Protein AF-A0A354IC80-F1 (afdb_monomer)

Structure (mmCIF, N/CA/C/O backbone):
data_AF-A0A354IC80-F1
#
_entry.id   AF-A0A354IC80-F1
#
loop_
_atom_site.group_PDB
_atom_site.id
_atom_site.type_symbol
_atom_site.label_atom_id
_atom_site.label_alt_id
_atom_site.label_comp_id
_atom_site.label_asym_id
_atom_site.label_entity_id
_atom_site.label_seq_id
_atom_site.pdbx_PDB_ins_code
_atom_site.Cartn_x
_atom_site.Cartn_y
_atom_site.Cartn_z
_atom_site.occupancy
_atom_site.B_iso_or_equiv
_atom_site.auth_seq_id
_atom_site.auth_comp_id
_atom_site.auth_asym_id
_atom_site.auth_atom_id
_atom_site.pdbx_PDB_model_num
ATOM 1 N N . MET A 1 1 ? -7.546 60.049 3.403 1.00 35.41 1 MET A N 1
ATOM 2 C CA . MET A 1 1 ? -6.854 59.196 2.417 1.00 35.41 1 MET A CA 1
ATOM 3 C C . MET A 1 1 ? -6.329 57.972 3.151 1.00 35.41 1 MET A C 1
ATOM 5 O O . MET A 1 1 ? -5.155 57.903 3.469 1.00 35.41 1 MET A O 1
ATOM 9 N N . ASP A 1 2 ? -7.201 57.173 3.758 1.00 27.19 2 ASP A N 1
ATOM 10 C CA . ASP A 1 2 ? -8.172 56.231 3.156 1.00 27.19 2 ASP A CA 1
ATOM 11 C C . ASP A 1 2 ? -7.525 54.884 2.808 1.00 27.19 2 ASP A C 1
ATOM 13 O O . ASP A 1 2 ? -6.927 54.705 1.754 1.00 27.19 2 ASP A O 1
ATOM 17 N N . ILE A 1 3 ? -7.596 53.992 3.805 1.00 33.25 3 ILE A N 1
ATOM 18 C CA . ILE A 1 3 ? -8.128 52.615 3.789 1.00 33.25 3 ILE A CA 1
ATOM 19 C C . ILE A 1 3 ? -8.261 51.975 2.396 1.00 33.25 3 ILE A C 1
ATOM 21 O O . ILE A 1 3 ? -8.977 52.514 1.568 1.00 33.25 3 ILE A O 1
ATOM 25 N N . VAL A 1 4 ? -7.705 50.769 2.204 1.00 26.38 4 VAL A N 1
ATOM 26 C CA . VAL A 1 4 ? -8.460 49.523 1.913 1.00 26.38 4 VAL A CA 1
ATOM 27 C C . VAL A 1 4 ? -7.508 48.318 1.986 1.00 26.38 4 VAL A C 1
ATOM 29 O O . VAL A 1 4 ? -6.629 48.127 1.152 1.00 26.38 4 VAL A O 1
ATOM 32 N N . VAL A 1 5 ? -7.763 47.464 2.979 1.00 35.53 5 VAL A N 1
ATOM 33 C CA . VAL A 1 5 ? -7.421 46.036 3.006 1.00 35.53 5 VAL A CA 1
ATOM 34 C C . VAL A 1 5 ? -8.244 45.328 1.927 1.00 35.53 5 VAL A C 1
ATOM 36 O O . VAL A 1 5 ? -9.469 45.449 1.934 1.00 35.53 5 VAL A O 1
ATOM 39 N N . ARG A 1 6 ? -7.627 44.539 1.040 1.00 28.44 6 ARG A N 1
ATOM 40 C CA . ARG A 1 6 ? -8.364 43.566 0.219 1.00 28.44 6 ARG A CA 1
ATOM 41 C C . ARG A 1 6 ? -7.758 42.174 0.342 1.00 28.44 6 ARG A C 1
ATOM 43 O O . ARG A 1 6 ? -6.703 41.879 -0.203 1.00 28.44 6 ARG A O 1
ATOM 50 N N . LYS A 1 7 ? -8.495 41.348 1.087 1.00 30.80 7 LYS A N 1
ATOM 51 C CA . LYS A 1 7 ? -8.479 39.887 1.066 1.00 30.80 7 LYS A CA 1
ATOM 52 C C . LYS A 1 7 ? -8.639 39.402 -0.379 1.00 30.80 7 LYS A C 1
ATOM 54 O O . LYS A 1 7 ? -9.545 39.878 -1.061 1.00 30.80 7 LYS A O 1
ATOM 59 N N . PHE A 1 8 ? -7.828 38.442 -0.810 1.00 28.84 8 PHE A N 1
ATOM 60 C CA . PHE A 1 8 ? -8.168 37.595 -1.951 1.00 28.84 8 PHE A CA 1
ATOM 61 C C . PHE A 1 8 ? -8.646 36.250 -1.414 1.00 28.84 8 PHE A C 1
ATOM 63 O O . PHE A 1 8 ? -7.865 35.389 -1.029 1.00 28.84 8 PHE A O 1
ATOM 70 N N . THR A 1 9 ? -9.967 36.135 -1.335 1.00 30.58 9 THR A N 1
ATOM 71 C CA . THR A 1 9 ? -10.691 34.870 -1.265 1.00 30.58 9 THR A CA 1
ATOM 72 C C . THR A 1 9 ? -10.759 34.336 -2.693 1.00 30.58 9 THR A C 1
ATOM 74 O O . THR A 1 9 ? -11.347 34.992 -3.551 1.00 30.58 9 THR A O 1
ATOM 77 N N . LEU A 1 10 ? -10.149 33.186 -2.965 1.00 28.86 10 LEU A N 1
ATOM 78 C CA . LEU A 1 10 ? -10.359 32.436 -4.202 1.00 28.86 10 LEU A CA 1
ATOM 79 C C . LEU A 1 10 ? -11.237 31.235 -3.850 1.00 28.86 10 LEU A C 1
ATOM 81 O O . LEU A 1 10 ? -10.750 30.205 -3.402 1.00 28.86 10 LEU A O 1
ATOM 85 N N . CYS A 1 11 ? -12.548 31.424 -3.998 1.00 29.28 11 CYS A N 1
ATOM 86 C CA . CYS A 1 11 ? -13.500 30.328 -4.115 1.00 29.28 11 CYS A CA 1
ATOM 87 C C . CYS A 1 11 ? -13.778 30.098 -5.606 1.00 29.28 11 CYS A C 1
ATOM 89 O O . CYS A 1 11 ? -13.979 31.050 -6.361 1.00 29.28 11 CYS A O 1
ATOM 91 N N . PHE A 1 12 ? -13.754 28.821 -5.975 1.00 33.22 12 PHE A N 1
ATOM 92 C CA . PHE A 1 12 ? -14.032 28.200 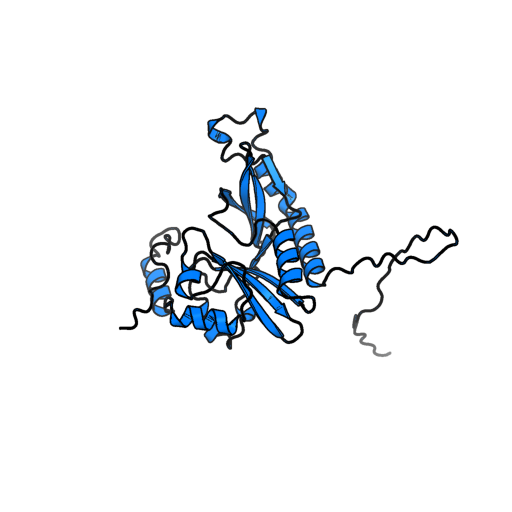-7.267 1.00 33.22 12 PHE A CA 1
ATOM 93 C C . PHE A 1 12 ? -15.167 28.818 -8.092 1.00 33.22 12 PHE A C 1
ATOM 95 O O . PHE A 1 12 ? -16.223 29.134 -7.549 1.00 33.22 12 PHE A O 1
ATOM 102 N N . LEU A 1 13 ? -14.995 28.821 -9.421 1.00 30.05 13 LEU A N 1
ATOM 103 C CA . LEU A 1 13 ? -16.040 28.425 -10.376 1.00 30.05 13 LEU A CA 1
ATOM 104 C C . LEU A 1 13 ? -15.492 28.342 -11.809 1.00 30.05 13 LEU A C 1
ATOM 106 O O . LEU A 1 13 ? -14.977 29.324 -12.336 1.00 30.05 13 LEU A O 1
ATOM 110 N N . GLY A 1 14 ? -15.728 27.201 -12.463 1.00 26.84 14 GLY A N 1
ATOM 111 C CA . GLY A 1 14 ? -15.983 27.171 -13.905 1.00 26.84 14 GLY A CA 1
ATOM 112 C C . GLY A 1 14 ? -14.980 26.402 -14.757 1.00 26.84 14 GLY A C 1
ATOM 113 O O . GLY A 1 14 ? -14.106 26.991 -15.382 1.00 26.84 14 GLY A O 1
ATOM 114 N N . VAL A 1 15 ? -15.196 25.091 -14.840 1.00 37.47 15 VAL A N 1
ATOM 115 C CA . VAL A 1 15 ? -14.688 24.170 -15.865 1.00 37.47 15 VAL A CA 1
ATOM 116 C C . VAL A 1 15 ? -14.770 24.792 -17.271 1.00 37.47 15 VAL A C 1
ATOM 118 O O . VAL A 1 15 ? -15.848 25.186 -17.716 1.00 37.47 15 VAL A O 1
ATOM 121 N N . ILE A 1 16 ? -13.652 24.827 -18.004 1.00 33.09 16 ILE A N 1
ATOM 122 C CA . ILE A 1 16 ? -13.642 25.075 -19.454 1.00 33.09 16 ILE A CA 1
ATOM 123 C C . ILE A 1 16 ? -13.522 23.720 -20.158 1.00 33.09 16 ILE A C 1
ATOM 125 O O . ILE A 1 16 ? -12.431 23.173 -20.289 1.00 33.09 16 ILE A O 1
ATOM 129 N N . VAL A 1 17 ? -14.651 23.187 -20.632 1.00 37.06 17 VAL A N 1
ATOM 130 C CA . VAL A 1 17 ? -14.679 22.085 -21.606 1.00 37.06 17 VAL A CA 1
ATOM 131 C C . VAL A 1 17 ? -14.640 22.694 -23.008 1.00 37.06 17 VAL A C 1
ATOM 133 O O . VAL A 1 17 ? -15.602 23.323 -23.450 1.00 37.06 17 VAL A O 1
ATOM 136 N N . LEU A 1 18 ? -13.533 22.512 -23.729 1.00 32.94 18 LEU A N 1
ATOM 137 C CA . LEU A 1 18 ? -13.448 22.815 -25.160 1.00 32.94 18 LEU A CA 1
ATOM 138 C C . LEU A 1 18 ? -14.051 21.653 -25.961 1.00 32.94 18 LEU A C 1
ATOM 140 O O . LEU A 1 18 ? -13.366 20.692 -26.298 1.00 32.94 18 LEU A O 1
ATOM 144 N N . ALA A 1 19 ? -15.341 21.745 -26.284 1.00 36.47 19 ALA A N 1
ATOM 145 C CA . ALA A 1 19 ? -15.988 20.839 -27.228 1.00 36.47 19 ALA A CA 1
ATOM 146 C C . ALA A 1 19 ? -15.802 21.349 -28.669 1.00 36.47 19 ALA A C 1
ATOM 148 O O . ALA A 1 19 ? -16.461 22.297 -29.098 1.00 36.47 19 ALA A O 1
ATOM 149 N N . PHE A 1 20 ? -14.928 20.705 -29.447 1.00 31.19 20 PHE A N 1
ATOM 150 C CA . PHE A 1 20 ? -14.947 20.824 -30.908 1.00 31.19 20 PHE A CA 1
ATOM 151 C C . PHE A 1 20 ? -16.061 19.926 -31.466 1.00 31.19 20 PHE A C 1
ATOM 153 O O . PHE A 1 20 ? -15.872 18.732 -31.674 1.00 31.19 20 PHE A O 1
ATOM 160 N N . GLY A 1 21 ? -17.242 20.500 -31.702 1.00 29.14 21 GLY A N 1
ATOM 161 C CA . GLY A 1 21 ? -18.337 19.827 -32.401 1.00 29.14 21 GLY A CA 1
ATOM 162 C C . GLY A 1 21 ? -18.219 19.989 -33.918 1.00 29.14 21 GLY A C 1
ATOM 163 O O . GLY A 1 21 ? -18.338 21.100 -34.434 1.00 29.14 21 GLY A O 1
ATOM 164 N N . ILE A 1 22 ? -18.031 18.887 -34.650 1.00 35.25 22 ILE A N 1
ATOM 165 C CA . ILE A 1 22 ? -18.273 18.842 -36.099 1.00 35.25 22 ILE A CA 1
ATOM 166 C C . ILE A 1 22 ? -19.786 18.736 -36.307 1.00 35.25 22 ILE A C 1
ATOM 168 O O . ILE A 1 22 ? -20.419 17.762 -35.908 1.00 35.25 22 ILE A O 1
ATOM 172 N N . TRP A 1 23 ? -20.371 19.758 -36.931 1.00 31.42 23 TRP A N 1
ATOM 173 C CA . TRP A 1 23 ? -21.802 19.842 -37.207 1.00 31.42 23 TRP A CA 1
ATOM 174 C C . TRP A 1 23 ? -22.165 18.942 -38.399 1.00 31.42 23 TRP A C 1
ATOM 176 O O . TRP A 1 23 ? -21.897 19.277 -39.554 1.00 31.42 23 TRP A O 1
ATOM 186 N N . ARG A 1 24 ? -22.789 17.792 -38.135 1.00 34.53 24 ARG A N 1
ATOM 187 C CA . ARG A 1 24 ? -23.636 17.095 -39.111 1.00 34.53 24 ARG A CA 1
ATOM 188 C C . ARG A 1 24 ? -24.951 16.740 -38.434 1.00 34.53 24 ARG A C 1
ATOM 190 O O . ARG A 1 24 ? -24.954 16.156 -37.358 1.00 34.53 24 ARG A O 1
ATOM 197 N N . GLY A 1 25 ? -26.045 17.181 -39.049 1.00 36.81 25 GLY A N 1
ATOM 198 C CA . GLY A 1 25 ? -27.397 16.888 -38.599 1.00 36.81 25 GLY A CA 1
ATOM 199 C C . GLY A 1 25 ? -27.627 15.385 -38.589 1.00 36.81 25 GLY A C 1
ATOM 200 O O . GLY A 1 25 ? -27.507 14.758 -39.632 1.00 36.81 25 GLY A O 1
ATOM 201 N N . ASP A 1 26 ? -27.819 14.851 -37.387 1.00 37.06 26 ASP A N 1
ATOM 202 C CA . ASP A 1 26 ? -28.730 13.772 -37.000 1.00 37.06 26 ASP A CA 1
ATOM 203 C C . ASP A 1 26 ? -28.303 13.319 -35.596 1.00 37.06 26 ASP A C 1
ATOM 205 O O . ASP A 1 26 ? -27.328 12.596 -35.437 1.00 37.06 26 ASP A O 1
ATOM 209 N N . GLY A 1 27 ? -29.015 13.805 -34.572 1.00 34.81 27 GLY A N 1
ATOM 210 C CA . GLY A 1 27 ? -28.841 13.411 -33.170 1.00 34.81 27 GLY A CA 1
ATOM 211 C C . GLY A 1 27 ? -27.541 13.891 -32.512 1.00 34.81 27 GLY A C 1
ATOM 212 O O . GLY A 1 27 ? -26.449 13.435 -32.833 1.00 34.81 27 GLY A O 1
ATOM 213 N N . LEU A 1 28 ? -27.651 14.762 -31.503 1.00 33.91 28 LEU A N 1
ATOM 214 C CA . LEU A 1 28 ? -26.572 14.897 -30.524 1.00 33.91 28 LEU A CA 1
ATOM 215 C C . LEU A 1 28 ? -26.498 13.588 -29.728 1.00 33.91 28 LEU A C 1
ATOM 217 O O . LEU A 1 28 ? -27.207 13.407 -28.742 1.00 33.91 28 LEU A O 1
ATOM 221 N N . VAL A 1 29 ? -25.639 12.670 -30.161 1.00 34.31 29 VAL A N 1
ATOM 222 C CA . VAL A 1 29 ? -25.082 11.670 -29.256 1.00 34.31 29 VAL A CA 1
ATOM 223 C C . VAL A 1 29 ? -23.996 12.403 -28.484 1.00 34.31 29 VAL A C 1
ATOM 225 O O . VAL A 1 29 ? -22.873 12.559 -28.958 1.00 34.31 29 VAL A O 1
ATOM 228 N N . PHE A 1 30 ? -24.349 12.921 -27.309 1.00 36.06 30 PHE A N 1
ATOM 229 C CA . PHE A 1 30 ? -23.333 13.195 -26.307 1.00 36.06 30 PHE A CA 1
ATOM 230 C C . PHE A 1 30 ? -22.738 11.835 -25.951 1.00 36.06 30 PHE A C 1
ATOM 232 O O . PHE A 1 30 ? -23.363 11.044 -25.248 1.00 36.06 30 PHE A O 1
ATOM 239 N N . ALA A 1 31 ? -21.553 11.534 -26.481 1.00 37.41 31 ALA A N 1
ATOM 240 C CA . ALA A 1 31 ? -20.683 10.600 -25.795 1.00 37.41 31 ALA A CA 1
ATOM 241 C C . ALA A 1 31 ? -20.457 11.226 -24.416 1.00 37.41 31 ALA A C 1
ATOM 243 O O . ALA A 1 31 ? -19.789 12.254 -24.303 1.00 37.41 31 ALA A O 1
ATOM 244 N N . SER A 1 32 ? -21.131 10.687 -23.402 1.00 39.28 32 SER A N 1
ATOM 245 C CA . SER A 1 32 ? -20.812 10.969 -22.012 1.00 39.28 32 SER A CA 1
ATOM 246 C C . SER A 1 32 ? -19.358 10.558 -21.842 1.00 39.28 32 SER A C 1
ATOM 248 O O . SER A 1 32 ? -19.067 9.368 -21.776 1.00 39.28 32 SER A O 1
ATOM 250 N N . ALA A 1 33 ? -18.436 11.519 -21.867 1.00 47.78 33 ALA A N 1
ATOM 251 C CA . ALA A 1 33 ? -17.130 11.281 -21.288 1.00 47.78 33 ALA A CA 1
ATOM 252 C C . ALA A 1 33 ? -17.419 11.011 -19.812 1.00 47.78 33 ALA A C 1
ATOM 254 O O . ALA A 1 33 ? -17.838 11.929 -19.109 1.00 47.78 33 ALA A O 1
ATOM 255 N N . GLU A 1 34 ? -17.333 9.750 -19.385 1.00 53.62 34 GLU A N 1
ATOM 256 C CA . GLU A 1 34 ? -17.372 9.421 -17.964 1.00 53.62 34 GLU A CA 1
ATOM 257 C C . GLU A 1 34 ? -16.331 10.303 -17.277 1.00 53.62 34 GLU A C 1
ATOM 259 O O . GLU A 1 34 ? -15.138 10.247 -17.587 1.00 53.62 34 GLU A O 1
ATOM 264 N N . SER A 1 35 ? -16.803 11.209 -16.423 1.00 71.06 35 SER A N 1
ATOM 265 C CA . SER A 1 35 ? -15.924 11.985 -15.566 1.00 71.06 35 SER A CA 1
ATOM 266 C C . SER A 1 35 ? -15.299 11.007 -14.585 1.00 71.06 35 SER A C 1
ATOM 268 O O . SER A 1 35 ? -16.027 10.348 -13.841 1.00 71.06 35 SER A O 1
ATOM 270 N N . LYS A 1 36 ? -13.971 10.896 -14.608 1.00 80.31 36 LYS A N 1
ATOM 271 C CA . LYS A 1 36 ? -13.243 10.100 -13.622 1.00 80.31 36 LYS A CA 1
ATOM 272 C C . LYS A 1 36 ? -13.555 10.597 -12.202 1.00 80.31 36 LYS A C 1
ATOM 274 O O . LYS A 1 36 ? -13.717 11.810 -12.042 1.00 80.31 36 LYS A O 1
ATOM 279 N N . PRO A 1 37 ? -13.613 9.706 -11.199 1.00 83.50 37 PRO A N 1
ATOM 280 C CA . PRO A 1 37 ? -13.709 10.105 -9.797 1.00 83.50 37 PRO A CA 1
ATOM 281 C C . PRO A 1 37 ? -12.568 11.050 -9.388 1.00 83.50 37 PRO A C 1
ATOM 283 O O . PRO A 1 37 ? -11.447 10.918 -9.883 1.00 83.50 37 PRO A O 1
ATOM 286 N N . ASP A 1 38 ? -12.826 11.963 -8.448 1.00 86.44 38 ASP A N 1
ATOM 287 C CA . ASP A 1 38 ? -11.846 12.968 -7.996 1.00 86.44 38 ASP A CA 1
ATOM 288 C C . ASP A 1 38 ? -10.549 12.334 -7.463 1.00 86.44 38 ASP A C 1
ATOM 290 O O . ASP A 1 38 ? -9.453 12.852 -7.690 1.00 86.44 38 ASP A O 1
ATOM 294 N N . TRP A 1 39 ? -10.647 11.172 -6.811 1.00 90.56 39 TRP A N 1
ATOM 295 C CA . TRP A 1 39 ? -9.480 10.452 -6.303 1.00 90.56 39 TRP A CA 1
ATOM 296 C C . TRP A 1 39 ? -8.575 9.928 -7.436 1.00 90.56 39 TRP A C 1
ATOM 298 O O . TRP A 1 39 ? -7.352 9.964 -7.302 1.00 90.56 39 TRP A O 1
ATOM 308 N N . GLU A 1 40 ? -9.140 9.510 -8.580 1.00 90.81 40 GLU A N 1
ATOM 309 C CA . GLU A 1 40 ? -8.355 9.097 -9.755 1.00 90.81 40 GLU A CA 1
ATOM 310 C C . GLU A 1 40 ? -7.645 10.294 -10.399 1.00 90.81 40 GLU A C 1
ATOM 312 O O . GLU A 1 40 ? -6.539 10.154 -10.926 1.00 90.81 40 GLU A O 1
ATOM 317 N N . VAL A 1 41 ? -8.269 11.477 -10.360 1.00 89.81 41 VAL A N 1
ATOM 318 C CA . VAL A 1 41 ? -7.647 12.725 -10.826 1.00 89.81 41 VAL A CA 1
ATOM 319 C C . VAL A 1 41 ? -6.469 13.091 -9.925 1.00 89.81 41 VAL A C 1
ATOM 321 O O . VAL A 1 41 ? -5.381 13.356 -10.432 1.00 89.81 41 VAL A O 1
ATOM 324 N N . SER A 1 42 ? -6.651 13.031 -8.601 1.00 91.31 42 SER A N 1
ATOM 325 C CA . SER A 1 42 ? -5.576 13.283 -7.633 1.00 91.31 42 SER A CA 1
ATOM 326 C C . SER A 1 42 ? -4.407 12.307 -7.802 1.00 91.31 42 SER A C 1
ATOM 328 O O . SER A 1 42 ? -3.248 12.726 -7.785 1.00 91.31 42 SER A O 1
ATOM 330 N N . TYR A 1 43 ? -4.692 11.022 -8.033 1.00 93.56 43 TYR A N 1
ATOM 331 C CA . TYR A 1 43 ? -3.672 10.031 -8.376 1.00 93.56 43 TYR A CA 1
ATOM 332 C C . TYR A 1 43 ? -2.866 10.437 -9.617 1.00 93.56 43 TYR A C 1
ATOM 334 O O . TYR A 1 43 ? -1.634 10.437 -9.575 1.00 93.56 43 TYR A O 1
ATOM 342 N N . GLU A 1 44 ? -3.543 10.799 -10.711 1.00 93.94 44 GLU A N 1
ATOM 343 C CA . GLU A 1 44 ? -2.880 11.164 -11.966 1.00 93.94 44 GLU A CA 1
ATOM 344 C C . GLU A 1 44 ? -1.979 12.393 -11.788 1.00 93.94 44 GLU A C 1
ATOM 346 O O . GLU A 1 44 ? -0.861 12.415 -12.300 1.00 93.94 44 GLU A O 1
ATOM 351 N N . GLU A 1 45 ? -2.420 13.390 -11.017 1.00 94.88 45 GLU A N 1
ATOM 352 C CA . GLU A 1 45 ? -1.607 14.563 -10.678 1.00 94.88 45 GLU A CA 1
ATOM 353 C C . GLU A 1 45 ? -0.335 14.181 -9.908 1.00 94.88 45 GLU A C 1
ATOM 355 O O . GLU A 1 45 ? 0.766 14.567 -10.314 1.00 94.88 45 GLU A O 1
ATOM 360 N N . MET A 1 46 ? -0.462 13.368 -8.852 1.00 95.56 46 MET A N 1
ATOM 361 C CA . MET A 1 46 ? 0.681 12.881 -8.069 1.00 95.56 46 MET A CA 1
ATOM 362 C C . MET A 1 46 ? 1.659 12.058 -8.926 1.00 95.56 46 MET A C 1
ATOM 364 O O . MET A 1 46 ? 2.876 12.237 -8.841 1.00 95.56 46 MET A O 1
ATOM 368 N N . ARG A 1 47 ? 1.134 11.179 -9.789 1.00 96.38 47 ARG A N 1
ATOM 369 C CA . ARG A 1 47 ? 1.920 10.331 -10.697 1.00 96.38 47 ARG A CA 1
ATOM 370 C C . ARG A 1 47 ? 2.694 11.165 -11.715 1.00 96.38 47 ARG A C 1
ATOM 372 O O . ARG A 1 47 ? 3.865 10.883 -11.958 1.00 96.38 47 ARG A O 1
ATOM 379 N N . MET A 1 48 ? 2.065 12.185 -12.306 1.00 96.06 48 MET A N 1
ATOM 380 C CA . MET A 1 48 ? 2.715 13.078 -13.272 1.00 96.06 48 MET A CA 1
ATOM 381 C C . MET A 1 48 ? 3.870 13.869 -12.643 1.00 96.06 48 MET A C 1
ATOM 383 O O . MET A 1 48 ? 4.922 14.003 -13.273 1.00 96.06 48 MET A O 1
ATOM 387 N N . GLU A 1 49 ? 3.707 14.365 -11.409 1.00 95.25 49 GLU A N 1
ATOM 388 C CA . GLU A 1 49 ? 4.799 15.012 -10.666 1.00 95.25 49 GLU A CA 1
ATOM 389 C C . GLU A 1 49 ? 5.956 14.029 -10.442 1.00 95.25 49 GLU A C 1
ATOM 391 O O . GLU A 1 49 ? 7.103 14.324 -10.794 1.00 95.25 49 GLU A O 1
ATOM 396 N N . MET A 1 50 ? 5.648 12.830 -9.931 1.00 96.00 50 MET A N 1
ATOM 397 C CA . MET A 1 50 ? 6.638 11.777 -9.703 1.00 96.00 50 MET A CA 1
ATOM 398 C C . MET A 1 50 ? 7.372 11.397 -10.994 1.00 96.00 50 MET A C 1
ATOM 400 O O . MET A 1 50 ? 8.601 11.316 -10.997 1.00 96.00 50 MET A O 1
ATOM 404 N N . GLU A 1 51 ? 6.663 11.232 -12.111 1.00 95.75 51 GLU A N 1
ATOM 405 C CA . GLU A 1 51 ? 7.242 10.930 -13.424 1.00 95.75 51 GLU A CA 1
ATOM 406 C C . GLU A 1 51 ? 8.212 12.012 -13.895 1.00 95.75 51 GLU A C 1
ATOM 408 O O . GLU A 1 51 ? 9.307 11.708 -14.381 1.00 95.75 51 GLU A O 1
ATOM 413 N N . GLN A 1 52 ? 7.838 13.281 -13.741 1.00 95.00 52 GLN A N 1
ATOM 414 C CA . GLN A 1 52 ? 8.681 14.389 -14.161 1.00 95.00 52 GLN A CA 1
ATOM 415 C C . GLN A 1 52 ? 9.981 14.453 -13.348 1.00 95.00 52 GLN A C 1
ATOM 417 O O . GLN A 1 52 ? 11.058 14.655 -13.919 1.00 95.00 52 GLN A O 1
ATOM 422 N N . GLU A 1 53 ? 9.891 14.290 -12.031 1.00 95.12 53 GLU A N 1
ATOM 423 C CA . GLU A 1 53 ? 11.022 14.465 -11.121 1.00 95.12 53 GLU A CA 1
ATOM 424 C C . GLU A 1 53 ? 11.939 13.234 -11.044 1.00 95.12 53 GLU A C 1
ATOM 426 O O . GLU A 1 53 ? 13.160 13.378 -10.947 1.00 95.12 53 GLU A O 1
ATOM 431 N N . SER A 1 54 ? 11.387 12.021 -11.141 1.00 94.00 54 SER A N 1
ATOM 432 C CA . SER A 1 54 ? 12.145 10.763 -11.040 1.00 94.00 54 SER A CA 1
ATOM 433 C C . SER A 1 54 ? 12.780 10.309 -12.362 1.00 94.00 54 SER A C 1
ATOM 435 O O . SER A 1 54 ? 13.613 9.401 -12.378 1.00 94.00 54 SER A O 1
ATOM 437 N N . LYS A 1 55 ? 12.459 10.961 -13.489 1.00 91.62 55 LYS A N 1
ATOM 438 C CA . LYS A 1 55 ? 12.904 10.563 -14.838 1.00 91.62 55 LYS A CA 1
ATOM 439 C C . LYS A 1 55 ? 14.402 10.277 -14.957 1.00 91.62 55 LYS A C 1
ATOM 441 O O . LYS A 1 55 ? 14.807 9.375 -15.691 1.00 91.62 55 LYS A O 1
ATOM 446 N N . THR A 1 56 ? 15.239 11.069 -14.286 1.00 89.88 56 THR A N 1
ATOM 447 C CA . THR A 1 56 ? 16.697 10.893 -14.349 1.00 89.88 56 THR A CA 1
ATOM 448 C C . THR A 1 56 ? 17.143 9.649 -13.590 1.00 89.88 56 THR A C 1
ATOM 450 O O . THR A 1 56 ? 17.936 8.887 -14.140 1.00 89.88 56 THR A O 1
ATOM 453 N N . VAL A 1 57 ? 16.627 9.433 -12.373 1.00 90.81 57 VAL A N 1
ATOM 454 C CA . VAL A 1 57 ? 17.010 8.287 -11.537 1.00 90.81 57 VAL A CA 1
ATOM 455 C C . VAL A 1 57 ? 16.472 6.983 -12.130 1.00 90.81 57 VAL A C 1
ATOM 457 O O . VAL A 1 57 ? 17.241 6.061 -12.370 1.00 90.81 57 VAL A O 1
ATOM 460 N N . LEU A 1 58 ? 15.208 6.950 -12.561 1.00 89.25 58 LEU A N 1
ATOM 461 C CA . LEU A 1 58 ? 14.631 5.787 -13.246 1.00 89.25 58 LEU A CA 1
ATOM 462 C C . LEU A 1 58 ? 15.312 5.481 -14.582 1.00 89.25 58 LEU A C 1
ATOM 464 O O . LEU A 1 58 ? 15.502 4.325 -14.960 1.00 89.25 58 LEU A O 1
ATOM 468 N N . GLY A 1 59 ? 15.729 6.522 -15.305 1.00 85.62 59 GLY A N 1
ATOM 469 C CA . GLY A 1 59 ? 16.502 6.356 -16.525 1.00 85.62 59 GLY A CA 1
ATOM 470 C C . GLY A 1 59 ? 17.857 5.683 -16.290 1.00 85.62 59 GLY A C 1
ATOM 471 O O . GLY A 1 59 ? 18.356 5.051 -17.216 1.00 85.62 59 GLY A O 1
ATOM 472 N N . GLN A 1 60 ? 18.466 5.811 -15.106 1.00 85.38 60 GLN A N 1
ATOM 473 C CA . GLN A 1 60 ? 19.720 5.128 -14.765 1.00 85.38 60 GLN A CA 1
ATOM 474 C C . GLN A 1 60 ? 19.503 3.634 -14.502 1.00 85.38 60 GLN A C 1
ATOM 476 O O . GLN A 1 60 ? 20.328 2.842 -14.956 1.00 85.38 60 GLN A O 1
ATOM 481 N N . GLU A 1 61 ? 18.372 3.261 -13.897 1.00 80.25 61 GLU A N 1
ATOM 482 C CA . GLU A 1 61 ? 18.007 1.859 -13.644 1.00 80.25 61 GLU A CA 1
ATOM 483 C C . GLU A 1 61 ? 17.854 1.054 -14.947 1.00 80.25 61 GLU A C 1
ATOM 485 O O . GLU A 1 61 ? 18.420 -0.028 -15.081 1.00 80.25 61 GLU A O 1
ATOM 490 N N . ILE A 1 62 ? 17.177 1.608 -15.966 1.00 76.19 62 ILE A N 1
ATOM 491 C CA . ILE A 1 62 ? 17.031 0.939 -17.279 1.00 76.19 62 ILE A CA 1
ATOM 492 C C . ILE A 1 62 ? 18.328 0.980 -18.100 1.00 76.19 62 ILE A C 1
ATOM 494 O O . ILE A 1 62 ? 18.660 0.037 -18.822 1.00 76.19 62 ILE A O 1
ATOM 498 N N . LYS A 1 63 ? 19.067 2.099 -18.065 1.00 61.03 63 LYS A N 1
ATOM 499 C CA . LYS A 1 63 ? 20.189 2.342 -18.995 1.00 61.03 63 LYS A CA 1
ATOM 500 C C . LYS A 1 63 ? 21.380 1.412 -18.812 1.00 61.03 63 LYS A C 1
ATOM 502 O O . LYS A 1 63 ? 22.302 1.473 -19.627 1.00 61.03 63 LYS A O 1
ATOM 507 N N . LEU A 1 64 ? 21.394 0.561 -17.795 1.00 54.12 64 LEU A N 1
ATOM 508 C CA . LEU A 1 64 ? 22.528 -0.316 -17.580 1.00 54.12 64 LEU A CA 1
ATOM 509 C C . LEU A 1 64 ? 22.611 -1.446 -18.614 1.00 54.12 64 LEU A C 1
ATOM 511 O O . LEU A 1 64 ? 23.735 -1.864 -18.890 1.00 54.12 64 LEU A O 1
ATOM 515 N N . LYS A 1 65 ? 21.514 -1.926 -19.231 1.00 54.03 65 LYS A N 1
ATOM 516 C CA . LYS A 1 65 ? 21.559 -3.215 -19.951 1.00 54.03 65 LYS A CA 1
ATOM 517 C C . LYS A 1 65 ? 20.447 -3.419 -21.008 1.00 54.03 65 LYS A C 1
ATOM 519 O O . LYS A 1 65 ? 19.372 -3.919 -20.707 1.00 54.03 65 LYS A O 1
ATOM 524 N N . GLU A 1 66 ? 20.715 -3.103 -22.284 1.00 58.66 66 GLU A N 1
ATOM 525 C CA . GLU A 1 66 ? 19.886 -3.605 -23.406 1.00 58.66 66 GLU A CA 1
ATOM 526 C C . GLU A 1 66 ? 19.893 -5.143 -23.401 1.00 58.66 66 GLU A C 1
ATOM 528 O O . GLU A 1 66 ? 20.961 -5.724 -23.225 1.00 58.66 66 GLU A O 1
ATOM 533 N N . LYS A 1 67 ? 18.748 -5.803 -23.646 1.00 60.78 67 LYS A N 1
ATOM 534 C CA . LYS A 1 67 ? 18.589 -7.275 -23.578 1.00 60.78 67 LYS A CA 1
ATOM 535 C C . LYS A 1 67 ? 19.694 -8.064 -24.302 1.00 60.78 67 LYS A C 1
ATOM 537 O O . LYS A 1 67 ? 20.129 -9.095 -23.805 1.00 60.78 67 LYS A O 1
ATOM 542 N N . GLU A 1 68 ? 20.183 -7.563 -25.439 1.00 60.41 68 GLU A N 1
ATOM 543 C CA . GLU A 1 68 ? 21.258 -8.191 -26.231 1.00 60.41 68 GLU A CA 1
ATOM 544 C C . GLU A 1 68 ? 22.657 -8.105 -25.587 1.00 60.41 68 GLU A C 1
ATOM 546 O O . GLU A 1 68 ? 23.560 -8.843 -25.973 1.00 60.41 68 GLU A O 1
ATOM 551 N N . LYS A 1 69 ? 22.854 -7.207 -24.616 1.00 67.75 69 LYS A N 1
ATOM 552 C CA . LYS A 1 69 ? 24.122 -6.979 -23.900 1.00 67.75 69 LYS A CA 1
ATOM 553 C C . LYS A 1 69 ? 24.163 -7.638 -22.517 1.00 67.75 69 LYS A C 1
ATOM 555 O O . LYS A 1 69 ? 25.186 -7.540 -21.844 1.00 67.75 69 LYS A O 1
ATOM 560 N N . VAL A 1 70 ? 23.073 -8.276 -22.087 1.00 73.56 70 VAL A N 1
ATOM 561 C CA . VAL A 1 70 ? 22.944 -8.917 -20.768 1.00 73.56 70 VAL A CA 1
ATOM 562 C C . VAL A 1 70 ? 23.359 -10.373 -20.878 1.00 73.56 70 VAL A C 1
ATOM 564 O O . VAL A 1 70 ? 22.825 -11.099 -21.719 1.00 73.56 70 VAL A O 1
ATOM 567 N N . SER A 1 71 ? 24.302 -10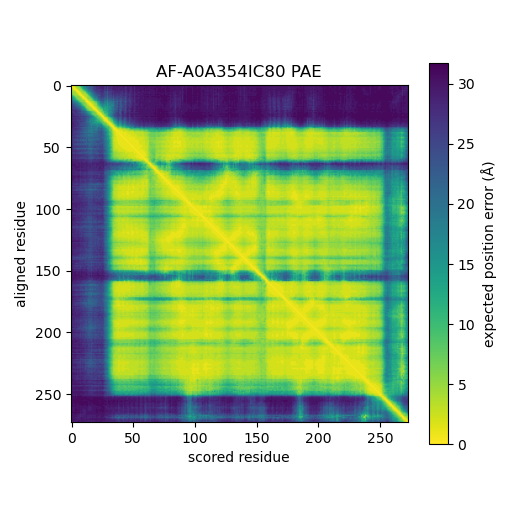.815 -20.044 1.00 79.25 71 SER A N 1
ATOM 568 C CA . SER A 1 71 ? 24.635 -12.240 -19.972 1.00 79.25 71 SER A CA 1
ATOM 569 C C . SER A 1 71 ? 23.431 -13.040 -19.465 1.00 79.25 71 SER A C 1
ATOM 571 O O . SER A 1 71 ? 22.582 -12.503 -18.759 1.00 79.25 71 SER A O 1
ATOM 573 N N . GLU A 1 72 ? 23.350 -14.331 -19.795 1.00 80.50 72 GLU A N 1
ATOM 574 C CA . GLU A 1 72 ? 22.255 -15.198 -19.322 1.00 80.50 72 GLU A CA 1
ATOM 575 C C . GLU A 1 72 ? 22.112 -15.183 -17.789 1.00 80.50 72 GLU A C 1
ATOM 577 O O . GLU A 1 72 ? 20.997 -15.174 -17.278 1.00 80.50 72 GLU A O 1
ATOM 582 N N . GLU A 1 73 ? 23.230 -15.087 -17.063 1.00 80.00 73 GLU A N 1
ATOM 583 C CA . GLU A 1 73 ? 23.270 -15.034 -15.593 1.00 80.00 73 GLU A CA 1
ATOM 584 C C . GLU A 1 73 ? 22.648 -13.753 -15.010 1.00 80.00 73 GLU A C 1
ATOM 586 O O . GLU A 1 73 ? 22.182 -13.752 -13.874 1.00 80.00 73 GLU A O 1
ATOM 591 N N . GLU A 1 74 ? 22.617 -12.662 -15.775 1.00 81.56 74 GLU A N 1
ATOM 592 C CA . GLU A 1 74 ? 22.146 -11.351 -15.316 1.00 81.56 74 GLU A CA 1
ATOM 593 C C . GLU A 1 74 ? 20.726 -11.027 -15.805 1.00 81.56 74 GLU A C 1
ATOM 595 O O . GLU A 1 74 ? 20.148 -10.013 -15.414 1.00 81.56 74 GLU A O 1
ATOM 600 N N . GLN A 1 75 ? 20.135 -11.873 -16.657 1.00 83.62 75 GLN A N 1
ATOM 601 C CA . GLN A 1 75 ? 18.820 -11.604 -17.248 1.00 83.62 75 GLN A CA 1
ATOM 602 C C . GLN A 1 75 ? 17.687 -11.568 -16.221 1.00 83.62 75 GLN A C 1
ATOM 604 O O . GLN A 1 75 ? 16.731 -10.817 -16.412 1.00 83.62 75 GLN A O 1
ATOM 609 N N . GLY A 1 76 ? 17.807 -12.354 -15.147 1.00 83.50 76 GLY A N 1
ATOM 610 C CA . GLY A 1 76 ? 16.807 -12.429 -14.083 1.00 83.50 76 GLY A CA 1
ATOM 611 C C . GLY A 1 76 ? 16.704 -11.163 -13.234 1.00 83.50 76 GLY A C 1
ATOM 612 O O . GLY A 1 76 ? 15.677 -10.954 -12.609 1.00 83.50 76 GLY A O 1
ATOM 613 N N . THR A 1 77 ? 17.728 -10.304 -13.233 1.00 84.25 77 THR A N 1
ATOM 614 C CA . THR A 1 77 ? 17.780 -9.106 -12.375 1.00 84.25 77 THR A CA 1
ATOM 615 C C . THR A 1 77 ? 17.976 -7.802 -13.146 1.00 84.25 77 THR A C 1
ATOM 617 O O . THR A 1 77 ? 17.730 -6.724 -12.612 1.00 84.25 77 THR A O 1
ATOM 620 N N . ALA A 1 78 ? 18.393 -7.862 -14.414 1.00 87.00 78 ALA A N 1
ATOM 621 C CA . ALA A 1 78 ? 18.544 -6.682 -15.257 1.00 87.00 78 ALA A CA 1
ATOM 622 C C . ALA A 1 78 ? 17.180 -6.142 -15.713 1.00 87.00 78 ALA A C 1
ATOM 624 O O . ALA A 1 78 ? 16.480 -6.806 -16.474 1.00 87.00 78 ALA A O 1
ATOM 625 N N . LEU A 1 79 ? 16.828 -4.922 -15.306 1.00 87.19 79 LEU A N 1
ATOM 626 C CA . LEU A 1 79 ? 15.600 -4.245 -15.730 1.00 87.19 79 LEU A CA 1
ATOM 627 C C . LEU A 1 79 ? 15.710 -3.721 -17.168 1.00 87.19 79 LEU A C 1
ATOM 629 O O . LEU A 1 79 ? 16.708 -3.104 -17.539 1.00 87.19 79 LEU A O 1
ATOM 633 N N . VAL A 1 80 ? 14.664 -3.931 -17.972 1.00 88.88 80 VAL A N 1
ATOM 634 C CA . VAL A 1 80 ? 14.603 -3.461 -19.374 1.00 88.88 80 VAL A CA 1
ATOM 635 C C . VAL A 1 80 ? 13.483 -2.457 -19.629 1.00 88.88 80 VAL A C 1
ATOM 637 O O . VAL A 1 80 ? 13.546 -1.696 -20.596 1.00 88.88 80 VAL A O 1
ATOM 640 N N . SER A 1 81 ? 12.468 -2.427 -18.769 1.00 89.56 81 SER A N 1
ATOM 641 C CA . SER A 1 81 ? 11.362 -1.473 -18.839 1.00 89.56 81 SER A CA 1
ATOM 642 C C . SER A 1 81 ? 10.712 -1.284 -17.475 1.00 89.56 81 SER A C 1
ATOM 644 O O . SER A 1 81 ? 10.708 -2.206 -16.663 1.00 89.56 81 SER A O 1
ATOM 646 N N . TYR A 1 82 ? 10.102 -0.119 -17.274 1.00 90.88 82 TYR A N 1
ATOM 647 C CA . TYR A 1 82 ? 9.180 0.166 -16.179 1.00 90.88 82 TYR A CA 1
ATOM 648 C C . TYR A 1 82 ? 7.881 0.762 -16.735 1.00 90.88 82 TYR A C 1
ATOM 650 O O . TYR A 1 82 ? 7.880 1.354 -17.819 1.00 90.88 82 TYR A O 1
ATOM 658 N N . ASP A 1 83 ? 6.789 0.623 -15.992 1.00 91.69 83 ASP A N 1
ATOM 659 C CA . ASP A 1 83 ? 5.464 1.136 -16.320 1.00 91.69 83 ASP A CA 1
ATOM 660 C C . ASP A 1 83 ? 5.032 2.199 -15.307 1.00 91.69 83 ASP A C 1
ATOM 662 O O . ASP A 1 83 ? 4.358 1.941 -14.310 1.00 91.69 83 ASP A O 1
ATOM 666 N N . ILE A 1 84 ? 5.420 3.439 -15.593 1.00 92.19 84 ILE A N 1
ATOM 667 C CA . ILE A 1 84 ? 5.111 4.574 -14.727 1.00 92.19 84 ILE A CA 1
ATOM 668 C C . ILE A 1 84 ? 3.634 4.975 -14.752 1.00 92.19 84 ILE A C 1
ATOM 670 O O . ILE A 1 84 ? 3.175 5.656 -13.840 1.00 92.19 84 ILE A O 1
ATOM 674 N N . LYS A 1 85 ? 2.880 4.565 -15.783 1.00 91.81 85 LYS A N 1
ATOM 675 C CA . LYS A 1 85 ? 1.431 4.800 -15.863 1.00 91.81 85 LYS A CA 1
ATOM 676 C C . LYS A 1 85 ? 0.704 4.021 -14.766 1.00 91.81 85 LYS A C 1
ATOM 678 O O . LYS A 1 85 ? -0.330 4.469 -14.293 1.00 91.81 85 LYS A O 1
ATOM 683 N N . ASN A 1 86 ? 1.257 2.875 -14.379 1.00 91.19 86 ASN A N 1
ATOM 684 C CA . ASN A 1 86 ? 0.691 1.970 -13.390 1.00 91.19 86 ASN A CA 1
ATOM 685 C C . ASN A 1 86 ? 1.433 1.990 -12.049 1.00 91.19 86 ASN A C 1
ATOM 687 O O . ASN A 1 86 ? 1.243 1.083 -11.241 1.00 91.19 86 ASN A O 1
ATOM 691 N N . ALA A 1 87 ? 2.249 3.019 -11.803 1.00 92.75 87 ALA A N 1
ATOM 692 C CA . ALA A 1 87 ? 2.920 3.208 -10.525 1.00 92.75 87 ALA A CA 1
ATOM 693 C C . ALA A 1 87 ? 1.906 3.331 -9.379 1.00 92.75 87 ALA A C 1
ATOM 695 O O . ALA A 1 87 ? 0.869 3.983 -9.528 1.00 92.75 87 ALA A O 1
ATOM 696 N N . ILE A 1 88 ? 2.231 2.730 -8.239 1.00 92.38 88 ILE A N 1
ATOM 697 C CA . ILE A 1 88 ? 1.372 2.628 -7.062 1.00 92.38 88 ILE A CA 1
ATOM 698 C C . ILE A 1 88 ? 1.952 3.530 -5.964 1.00 92.38 88 ILE A C 1
ATOM 700 O O . ILE A 1 88 ? 3.077 3.281 -5.519 1.00 92.38 88 ILE A O 1
ATOM 704 N N . PRO A 1 89 ? 1.234 4.579 -5.528 1.00 93.88 89 PRO A N 1
ATOM 705 C CA . PRO A 1 89 ? 1.645 5.407 -4.406 1.00 93.88 89 PRO A CA 1
ATOM 706 C C . PRO A 1 89 ? 1.397 4.661 -3.101 1.00 93.88 89 PRO A C 1
ATOM 708 O O . PRO A 1 89 ? 0.348 4.048 -2.925 1.00 93.88 89 PRO A O 1
ATOM 711 N N . VAL A 1 90 ? 2.356 4.729 -2.185 1.00 92.12 90 VAL A N 1
ATOM 712 C CA . VAL A 1 90 ? 2.350 3.959 -0.942 1.00 92.12 90 VAL A CA 1
ATOM 713 C C . VAL A 1 90 ? 2.327 4.894 0.258 1.00 92.12 90 VAL A C 1
ATOM 715 O O . VAL A 1 90 ? 3.215 5.725 0.447 1.00 92.12 90 VAL A O 1
ATOM 718 N N . TRP A 1 91 ? 1.322 4.726 1.101 1.00 94.31 91 TRP A N 1
ATOM 719 C CA . TRP A 1 91 ? 1.240 5.328 2.417 1.00 94.31 91 TRP A CA 1
ATOM 720 C C . TRP A 1 91 ? 1.878 4.392 3.429 1.00 94.31 91 TRP A C 1
ATOM 722 O O . TRP A 1 91 ? 1.793 3.167 3.332 1.00 94.31 91 TRP A O 1
ATOM 732 N N . SER A 1 92 ? 2.556 4.989 4.394 1.00 91.38 92 SER A N 1
ATOM 733 C CA . SER A 1 92 ? 3.113 4.273 5.534 1.00 91.38 92 SER A CA 1
ATOM 734 C C . SER A 1 92 ? 2.224 4.482 6.742 1.00 91.38 92 SER A C 1
ATOM 736 O O . SER A 1 92 ? 1.512 5.483 6.825 1.00 91.38 92 SER A O 1
ATOM 738 N N . LEU A 1 93 ? 2.276 3.535 7.665 1.00 90.94 93 LEU A N 1
ATOM 739 C CA . LEU A 1 93 ? 1.766 3.744 9.008 1.00 90.94 93 LEU A CA 1
ATOM 740 C C . LEU A 1 93 ? 2.751 4.617 9.796 1.00 90.94 93 LEU A C 1
ATOM 742 O O . LEU A 1 93 ? 3.920 4.740 9.421 1.00 90.94 93 LEU A O 1
ATOM 746 N N . GLU A 1 94 ? 2.291 5.213 10.894 1.00 84.06 94 GLU A N 1
ATOM 747 C CA . GLU A 1 94 ? 3.166 5.964 11.808 1.00 84.06 94 GLU A CA 1
ATOM 748 C C . GLU A 1 94 ? 4.305 5.084 12.358 1.00 84.06 94 GLU A C 1
ATOM 750 O O . GLU A 1 94 ? 5.432 5.544 12.560 1.00 84.06 94 GLU A O 1
ATOM 755 N N . SER A 1 95 ? 4.032 3.794 12.540 1.00 84.25 95 SER A N 1
ATOM 756 C CA . SER A 1 95 ? 4.997 2.789 12.958 1.00 84.25 95 SER A CA 1
ATOM 757 C C . SER A 1 95 ? 4.738 1.473 12.236 1.00 84.25 95 SER A C 1
ATOM 759 O O . SER A 1 95 ? 3.605 1.009 12.125 1.00 84.25 95 SER A O 1
ATOM 761 N N . ASP A 1 96 ? 5.818 0.839 11.780 1.00 82.75 96 ASP A N 1
ATOM 762 C CA . ASP A 1 96 ? 5.738 -0.405 11.013 1.00 82.75 96 ASP A CA 1
ATOM 763 C C . ASP A 1 96 ? 5.203 -1.591 11.829 1.00 82.75 96 ASP A C 1
ATOM 765 O O . ASP A 1 96 ? 4.868 -2.604 11.226 1.00 82.75 96 ASP A O 1
ATOM 769 N N . ILE A 1 97 ? 5.162 -1.493 13.168 1.00 84.56 97 ILE A N 1
ATOM 770 C CA . ILE A 1 97 ? 4.948 -2.619 14.101 1.00 84.56 97 ILE A CA 1
ATOM 771 C C . ILE A 1 97 ? 3.822 -2.410 15.131 1.00 84.56 97 ILE A C 1
ATOM 773 O O . ILE A 1 97 ? 3.672 -3.251 16.016 1.00 84.56 97 ILE A O 1
ATOM 777 N N . THR A 1 98 ? 3.076 -1.302 15.061 1.00 88.69 98 THR A N 1
ATOM 778 C CA . THR A 1 98 ? 2.050 -0.935 16.066 1.00 88.69 98 THR A CA 1
ATOM 779 C C . THR A 1 98 ? 0.723 -0.477 15.456 1.00 88.69 98 THR A C 1
ATOM 781 O O . THR A 1 98 ? 0.061 0.388 16.015 1.00 88.69 98 THR A O 1
ATOM 784 N N . MET A 1 99 ? 0.307 -1.034 14.315 1.00 93.19 99 MET A N 1
ATOM 785 C CA . MET A 1 99 ? -0.923 -0.617 13.625 1.00 93.19 99 MET A CA 1
ATOM 786 C C . MET A 1 99 ? -2.161 -0.635 14.538 1.00 93.19 99 MET A C 1
ATOM 788 O O . MET A 1 99 ? -2.907 0.340 14.579 1.00 93.19 99 MET A O 1
ATOM 792 N N . ILE A 1 100 ? -2.380 -1.732 15.266 1.00 93.56 100 ILE A N 1
ATOM 793 C CA . ILE A 1 100 ? -3.552 -1.929 16.133 1.00 93.56 100 ILE A CA 1
ATOM 794 C C . ILE A 1 100 ? -3.487 -0.981 17.333 1.00 93.56 100 ILE A C 1
ATOM 796 O O . ILE A 1 100 ? -4.484 -0.369 17.720 1.00 93.56 100 ILE A O 1
ATOM 800 N N . SER A 1 101 ? -2.305 -0.858 17.932 1.00 91.25 101 SER A N 1
ATOM 801 C CA . SER A 1 101 ? -2.096 0.007 19.093 1.00 91.25 101 SER A CA 1
ATOM 802 C C . SER A 1 101 ? -2.258 1.482 18.721 1.00 91.25 101 SER A C 1
ATOM 804 O O . SER A 1 101 ? -2.943 2.220 19.427 1.00 91.25 101 SER A O 1
ATOM 806 N N . ASP A 1 102 ? -1.690 1.896 17.588 1.00 92.31 102 ASP A N 1
ATOM 807 C CA . ASP A 1 102 ? -1.779 3.263 17.081 1.00 92.31 102 ASP A CA 1
ATOM 808 C C . ASP A 1 102 ? -3.224 3.601 16.680 1.00 92.31 102 ASP A C 1
ATOM 810 O O . ASP A 1 102 ? -3.695 4.691 16.991 1.00 92.31 102 ASP A O 1
ATOM 814 N N . TYR A 1 103 ? -3.974 2.658 16.092 1.00 94.56 103 TYR A N 1
ATOM 815 C CA . TYR A 1 103 ? -5.407 2.823 15.797 1.00 94.56 103 TYR A CA 1
ATOM 816 C C . TYR A 1 103 ? -6.224 3.193 17.042 1.00 94.56 103 TYR A C 1
ATOM 818 O O . TYR A 1 103 ? -6.984 4.161 17.034 1.00 94.56 103 TYR A O 1
ATOM 826 N N . LYS A 1 104 ? -6.014 2.469 18.146 1.00 92.56 104 LYS A N 1
ATOM 827 C CA . LYS A 1 104 ? -6.691 2.729 19.428 1.00 92.56 104 LYS A CA 1
ATOM 828 C C . LYS A 1 104 ? -6.296 4.069 20.052 1.00 92.56 104 LYS A C 1
ATOM 830 O O . LYS A 1 104 ? -7.088 4.664 20.777 1.00 92.56 104 LYS A O 1
ATOM 835 N N . GLU A 1 105 ? -5.069 4.533 19.819 1.00 92.19 105 GLU A N 1
ATOM 836 C CA . GLU A 1 105 ? -4.599 5.835 20.309 1.00 92.19 105 GLU A CA 1
ATOM 837 C C . GLU A 1 105 ? -5.096 7.016 19.464 1.00 92.19 105 GLU A C 1
ATOM 839 O O . GLU A 1 105 ? -5.177 8.131 19.979 1.00 92.19 105 GLU A O 1
ATOM 844 N N . GLN A 1 106 ? -5.439 6.780 18.196 1.00 91.25 106 GLN A N 1
ATOM 845 C CA . GLN A 1 106 ? -5.898 7.790 17.236 1.00 91.25 106 GLN A CA 1
ATOM 846 C C . GLN A 1 106 ? -7.428 7.810 17.091 1.00 91.25 106 GLN A C 1
ATOM 848 O O . GLN A 1 106 ? -7.952 7.947 15.987 1.00 91.25 106 GLN A O 1
ATOM 853 N N . ASP A 1 107 ? -8.138 7.681 18.217 1.00 91.06 107 ASP A N 1
ATOM 854 C CA . ASP A 1 107 ? -9.605 7.730 18.304 1.00 91.06 107 ASP A CA 1
ATOM 855 C C . ASP A 1 107 ? -10.334 6.722 17.386 1.00 91.06 107 ASP A C 1
ATOM 857 O O . ASP A 1 107 ? -11.463 6.977 16.973 1.00 91.06 107 ASP A O 1
ATOM 861 N N . GLU A 1 108 ? -9.711 5.574 17.086 1.00 92.50 108 GLU A N 1
ATOM 862 C CA . GLU A 1 108 ? -10.283 4.517 16.233 1.00 92.50 108 GLU A CA 1
ATOM 863 C C . GLU A 1 108 ? -10.611 4.999 14.798 1.00 92.50 108 GLU A C 1
ATOM 865 O O . GLU A 1 108 ? -11.517 4.492 14.137 1.00 92.50 108 GLU A O 1
ATOM 870 N N . ASP A 1 109 ? -9.835 5.959 14.286 1.00 93.19 109 ASP A N 1
ATOM 871 C CA . ASP A 1 109 ? -9.906 6.465 12.908 1.00 93.19 109 ASP A CA 1
ATOM 872 C C . ASP A 1 109 ? -8.661 6.014 12.127 1.00 93.19 109 ASP A C 1
ATOM 874 O O . ASP A 1 109 ? -7.521 6.371 12.450 1.00 93.19 109 ASP A O 1
ATOM 878 N N . PHE A 1 110 ? -8.870 5.193 11.096 1.00 95.31 110 PHE A N 1
ATOM 879 C CA . PHE A 1 110 ? -7.778 4.564 10.357 1.00 95.31 110 PHE A CA 1
ATOM 880 C C . PHE A 1 110 ? -7.025 5.586 9.501 1.00 95.31 110 PHE A C 1
ATOM 882 O O . PHE A 1 110 ? -5.806 5.488 9.334 1.00 95.31 110 PHE A O 1
ATOM 889 N N . SER A 1 111 ? -7.718 6.607 8.989 1.00 94.62 111 SER A N 1
ATOM 890 C CA . SER A 1 111 ? -7.118 7.666 8.177 1.00 94.62 111 SER A CA 1
ATOM 891 C C . SER A 1 111 ? -6.021 8.429 8.917 1.00 94.62 111 SER A C 1
ATOM 893 O O . SER A 1 111 ? -5.049 8.852 8.280 1.00 94.62 111 SER A O 1
ATOM 895 N N . ASN A 1 112 ? -6.134 8.544 10.245 1.00 94.62 112 ASN A N 1
ATOM 896 C CA . ASN A 1 112 ? -5.159 9.221 11.102 1.00 94.62 112 ASN A CA 1
ATOM 897 C C . ASN A 1 112 ? -3.830 8.463 11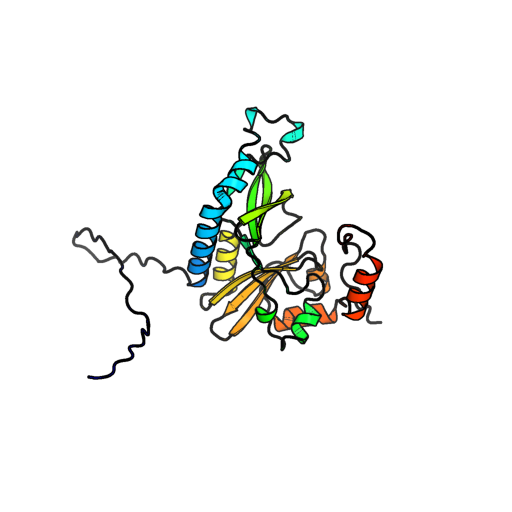.222 1.00 94.62 112 ASN A C 1
ATOM 899 O O . ASN A 1 112 ? -2.819 9.062 11.591 1.00 94.62 112 ASN A O 1
ATOM 903 N N . LEU A 1 113 ? -3.798 7.178 10.860 1.00 93.94 113 LEU A N 1
ATOM 904 C CA . LEU A 1 113 ? -2.575 6.372 10.830 1.00 93.94 113 LEU A CA 1
ATOM 905 C C . LEU A 1 113 ? -1.734 6.618 9.576 1.00 93.94 113 LEU A C 1
ATOM 907 O O . LEU A 1 113 ? -0.560 6.251 9.533 1.00 93.94 113 LEU A O 1
ATOM 911 N N . LEU A 1 114 ? -2.338 7.188 8.529 1.00 94.75 114 LEU A N 1
ATOM 912 C CA . LEU A 1 114 ? -1.777 7.176 7.184 1.00 94.75 114 LEU A CA 1
ATOM 913 C C . LEU A 1 114 ? -0.856 8.363 6.933 1.00 94.75 114 LEU A C 1
ATOM 915 O O . LEU A 1 114 ? -1.281 9.515 6.817 1.00 94.75 114 LEU A O 1
ATOM 919 N N . LYS A 1 115 ? 0.416 8.056 6.700 1.00 94.69 115 LYS A N 1
ATOM 920 C CA . LYS A 1 115 ? 1.462 9.029 6.416 1.00 94.69 115 LYS A CA 1
ATOM 921 C C . LYS A 1 115 ? 1.894 8.971 4.957 1.00 94.69 115 LYS A C 1
ATOM 923 O O . LYS A 1 115 ? 2.296 7.927 4.440 1.00 94.69 115 LYS A O 1
ATOM 928 N N . TRP A 1 116 ? 1.845 10.121 4.286 1.00 94.31 116 TRP A N 1
ATOM 929 C CA . TRP A 1 116 ? 2.404 10.268 2.945 1.00 94.31 116 TRP A CA 1
ATOM 930 C C . TRP A 1 116 ? 3.882 10.643 3.022 1.00 94.31 116 TRP A C 1
ATOM 932 O O . TRP A 1 116 ? 4.233 11.758 3.403 1.00 94.31 116 TRP A O 1
ATOM 942 N N . GLU A 1 117 ? 4.746 9.716 2.621 1.00 91.94 117 GLU A N 1
ATOM 943 C CA . GLU A 1 117 ? 6.201 9.919 2.562 1.00 91.94 117 GLU A CA 1
ATOM 944 C C . GLU A 1 117 ? 6.726 9.925 1.123 1.00 91.94 117 GLU A C 1
ATOM 946 O O . GLU A 1 117 ? 7.920 9.769 0.880 1.00 91.94 117 GLU A O 1
ATOM 951 N N . ASN A 1 118 ? 5.821 10.121 0.159 1.00 94.62 118 ASN A N 1
ATOM 952 C CA . ASN A 1 118 ? 6.137 10.178 -1.262 1.00 94.62 118 ASN A CA 1
ATOM 953 C C . ASN A 1 118 ? 6.852 8.919 -1.773 1.00 94.62 118 ASN A C 1
ATOM 955 O O . ASN A 1 118 ? 7.868 8.978 -2.472 1.00 94.62 118 ASN A O 1
ATOM 959 N N . LYS A 1 119 ? 6.304 7.775 -1.357 1.00 93.75 119 LYS A N 1
ATOM 960 C CA . LYS A 1 119 ? 6.764 6.427 -1.677 1.00 93.75 119 LYS A CA 1
ATOM 961 C C . LYS A 1 119 ? 5.976 5.878 -2.857 1.00 93.75 119 LYS A C 1
ATOM 963 O O . LYS A 1 119 ? 4.761 6.055 -2.928 1.00 93.75 119 LYS A O 1
ATOM 968 N N . TRP A 1 120 ? 6.666 5.192 -3.757 1.00 93.75 120 TRP A N 1
ATOM 969 C CA . TRP A 1 120 ? 6.077 4.632 -4.966 1.00 93.75 120 TRP A CA 1
ATOM 970 C C . TRP A 1 120 ? 6.676 3.272 -5.292 1.00 93.75 120 TRP A C 1
ATOM 972 O O . TRP A 1 120 ? 7.897 3.119 -5.304 1.00 93.75 120 TRP A O 1
ATOM 982 N N . TYR A 1 121 ? 5.816 2.321 -5.640 1.00 91.12 121 TYR A N 1
ATOM 983 C CA . TYR A 1 121 ? 6.209 1.112 -6.354 1.00 91.12 121 TYR A CA 1
ATOM 984 C C . TYR A 1 121 ? 5.928 1.296 -7.839 1.00 91.12 121 TYR A C 1
ATOM 986 O O . TYR A 1 121 ? 4.818 1.652 -8.232 1.00 91.12 121 TYR A O 1
ATOM 994 N N . ILE A 1 122 ? 6.937 1.074 -8.674 1.00 91.69 122 ILE A N 1
ATOM 995 C CA . ILE A 1 122 ? 6.807 1.178 -10.126 1.00 91.69 122 ILE A CA 1
ATOM 996 C C . ILE A 1 122 ? 6.954 -0.219 -10.720 1.00 91.69 122 ILE A C 1
ATOM 998 O O . ILE A 1 122 ? 8.063 -0.762 -10.679 1.00 91.69 122 ILE A O 1
ATOM 1002 N N . PRO A 1 123 ? 5.882 -0.778 -11.314 1.00 90.75 123 PRO A N 1
ATOM 1003 C CA . PRO A 1 123 ? 5.958 -2.051 -12.011 1.00 90.75 123 PRO A CA 1
ATOM 1004 C C . PRO A 1 123 ? 7.047 -2.021 -13.082 1.00 90.75 123 PRO A C 1
ATOM 1006 O O . PRO A 1 123 ? 7.181 -1.057 -13.839 1.00 90.75 123 PRO A O 1
ATOM 1009 N N . ALA A 1 124 ? 7.835 -3.079 -13.151 1.00 89.31 124 ALA A N 1
ATOM 1010 C CA . ALA A 1 124 ? 8.969 -3.215 -14.042 1.00 89.31 124 ALA A CA 1
ATOM 1011 C C . ALA A 1 124 ? 9.089 -4.646 -14.565 1.00 89.31 124 ALA A C 1
ATOM 1013 O O . ALA A 1 124 ? 8.419 -5.571 -14.112 1.00 89.31 124 ALA A O 1
ATOM 1014 N N . VAL A 1 125 ? 9.924 -4.812 -15.587 1.00 88.56 125 VAL A N 1
ATOM 1015 C CA . VAL A 1 125 ? 10.155 -6.105 -16.230 1.00 88.56 125 VAL A CA 1
ATOM 1016 C C . VAL A 1 125 ? 11.648 -6.308 -16.422 1.00 88.56 125 VAL A C 1
ATOM 1018 O O . VAL A 1 125 ? 12.367 -5.404 -16.871 1.00 88.56 125 VAL A O 1
ATOM 1021 N N . THR A 1 126 ? 12.110 -7.507 -16.086 1.00 88.44 126 THR A N 1
ATOM 1022 C CA . THR A 1 126 ? 13.504 -7.922 -16.248 1.00 88.44 126 THR A CA 1
ATOM 1023 C C . THR A 1 126 ? 13.790 -8.379 -17.685 1.00 88.44 126 THR A C 1
ATOM 1025 O O . THR A 1 126 ? 12.886 -8.611 -18.490 1.00 88.44 126 THR A O 1
ATOM 1028 N N . ALA A 1 127 ? 15.058 -8.554 -18.053 1.00 87.56 127 ALA A N 1
ATOM 1029 C CA . ALA A 1 127 ? 15.443 -9.015 -19.386 1.00 87.56 127 ALA A CA 1
ATOM 1030 C C . ALA A 1 127 ? 14.960 -10.451 -19.690 1.00 87.56 127 ALA A C 1
ATOM 1032 O O . ALA A 1 127 ? 14.695 -10.770 -20.862 1.00 87.56 127 ALA A O 1
ATOM 1033 N N . SER A 1 128 ? 14.795 -11.291 -18.656 1.00 87.19 128 SER A N 1
ATOM 1034 C CA . SER A 1 128 ? 14.149 -12.611 -18.753 1.00 87.19 128 SER A CA 1
ATOM 1035 C C . SER A 1 128 ? 12.636 -12.524 -18.983 1.00 87.19 128 SER A C 1
ATOM 1037 O O . SER A 1 128 ? 12.040 -13.506 -19.419 1.00 87.19 128 SER A O 1
ATOM 1039 N N . GLY A 1 129 ? 12.028 -11.354 -18.770 1.00 87.31 129 GLY A N 1
ATOM 1040 C CA . GLY A 1 129 ? 10.584 -11.139 -18.846 1.00 87.31 129 GLY A CA 1
ATOM 1041 C C . GLY A 1 129 ? 9.854 -11.369 -17.522 1.00 87.31 129 GLY A C 1
ATOM 1042 O O . GLY A 1 129 ? 8.629 -11.426 -17.533 1.00 87.31 129 GLY A O 1
ATOM 1043 N N . SER A 1 130 ? 10.585 -11.516 -16.413 1.00 87.12 130 SER A N 1
ATOM 1044 C CA . SER A 1 130 ? 10.004 -11.687 -15.079 1.00 87.12 130 SER A CA 1
ATOM 1045 C C . SER A 1 130 ? 9.478 -10.359 -14.533 1.00 87.12 130 SER A C 1
ATOM 1047 O O . SER A 1 130 ? 9.982 -9.290 -14.898 1.00 87.12 130 SER A O 1
ATOM 1049 N N . HIS A 1 131 ? 8.482 -10.442 -13.648 1.00 86.88 131 HIS A N 1
ATOM 1050 C CA . HIS A 1 131 ? 7.981 -9.296 -12.897 1.00 86.88 131 HIS A CA 1
ATOM 1051 C C . HIS A 1 131 ? 9.074 -8.733 -11.981 1.00 86.88 131 HIS A C 1
ATOM 1053 O O . HIS A 1 131 ? 9.848 -9.478 -11.374 1.00 86.88 131 HIS A O 1
ATOM 1059 N N . ALA A 1 132 ? 9.122 -7.410 -11.885 1.00 87.50 132 ALA A N 1
ATOM 1060 C CA . ALA A 1 132 ? 9.903 -6.694 -10.894 1.00 87.50 132 ALA A CA 1
ATOM 1061 C C . ALA A 1 132 ? 9.164 -5.419 -10.475 1.00 87.50 132 ALA A C 1
ATOM 1063 O O . ALA A 1 132 ? 8.290 -4.932 -11.190 1.00 87.50 132 ALA A O 1
ATOM 1064 N N . SER A 1 133 ? 9.562 -4.829 -9.356 1.00 88.81 133 SER A N 1
ATOM 1065 C CA . SER A 1 133 ? 9.046 -3.541 -8.901 1.00 88.81 133 SER A CA 1
ATOM 1066 C C . SER A 1 133 ? 10.180 -2.659 -8.400 1.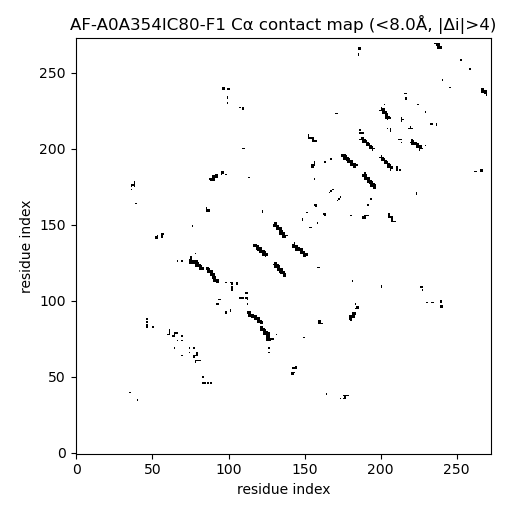00 88.81 133 SER A C 1
ATOM 1068 O O . SER A 1 133 ? 11.016 -3.094 -7.608 1.00 88.81 133 SER A O 1
ATOM 1070 N N . ILE A 1 134 ? 10.232 -1.413 -8.870 1.00 89.81 134 ILE A N 1
ATOM 1071 C CA . ILE A 1 134 ? 11.202 -0.414 -8.413 1.00 89.81 134 ILE A CA 1
ATOM 1072 C C . ILE A 1 134 ? 10.571 0.364 -7.265 1.00 89.81 134 ILE A C 1
ATOM 1074 O O . ILE A 1 134 ? 9.512 0.968 -7.439 1.00 89.81 134 ILE A O 1
ATOM 1078 N N . PHE A 1 135 ? 11.243 0.406 -6.117 1.00 91.19 135 PHE A N 1
ATOM 1079 C CA . PHE A 1 135 ? 10.815 1.220 -4.987 1.00 91.19 135 PHE A CA 1
ATOM 1080 C C . PHE A 1 135 ? 11.512 2.577 -4.992 1.00 91.19 135 PHE A C 1
ATOM 1082 O O . PHE A 1 135 ? 12.735 2.675 -4.843 1.00 91.19 135 PHE A O 1
ATOM 1089 N N . LEU A 1 136 ? 10.706 3.621 -5.165 1.00 92.62 136 LEU A N 1
ATOM 1090 C CA . LEU A 1 136 ? 11.114 5.015 -5.104 1.00 92.62 136 LEU A CA 1
ATOM 1091 C C . LEU A 1 136 ? 10.599 5.687 -3.838 1.00 92.62 136 LEU A C 1
ATOM 1093 O O . LEU A 1 136 ? 9.462 5.470 -3.425 1.00 92.62 136 LEU A O 1
ATOM 1097 N N . GLN A 1 137 ? 11.394 6.607 -3.302 1.00 94.50 137 GLN A N 1
ATOM 1098 C CA . GLN A 1 137 ? 10.953 7.528 -2.261 1.00 94.50 137 GLN A CA 1
ATOM 1099 C C . GLN A 1 137 ? 11.605 8.899 -2.452 1.00 94.50 137 GLN A C 1
ATOM 1101 O O . GLN A 1 137 ? 12.768 8.990 -2.858 1.00 94.50 137 GLN A O 1
ATOM 1106 N N . LYS A 1 138 ? 10.848 9.971 -2.189 1.00 94.50 138 LYS A N 1
ATOM 1107 C CA . LYS A 1 138 ? 11.367 11.346 -2.215 1.00 94.50 138 LYS A CA 1
ATOM 1108 C C . LYS A 1 138 ? 11.882 11.737 -0.831 1.00 94.50 138 LYS A C 1
ATOM 1110 O O . LYS A 1 138 ? 11.103 11.847 0.110 1.00 94.50 138 LYS A O 1
ATOM 1115 N N . GLU A 1 139 ? 13.172 12.037 -0.731 1.00 92.38 139 GLU A N 1
ATOM 1116 C CA . GLU A 1 139 ? 13.800 12.601 0.466 1.00 92.38 139 GLU A CA 1
ATOM 1117 C C . GLU A 1 139 ? 14.497 13.915 0.111 1.00 92.38 139 GLU A C 1
ATOM 1119 O O . GLU A 1 139 ? 15.068 14.062 -0.967 1.00 92.38 139 GLU A O 1
ATOM 1124 N N . GLU A 1 140 ? 14.384 14.918 0.986 1.00 90.44 140 GLU A N 1
ATOM 1125 C CA . GLU A 1 140 ? 15.009 16.241 0.798 1.00 90.44 140 GLU A CA 1
ATOM 1126 C C . GLU A 1 140 ? 14.745 16.880 -0.589 1.00 90.44 140 GLU A C 1
ATOM 1128 O O . GLU A 1 140 ? 15.546 17.650 -1.118 1.00 90.44 140 GLU A O 1
ATOM 1133 N N . GLY A 1 141 ? 13.587 16.572 -1.185 1.00 89.88 141 GLY A N 1
ATOM 1134 C CA . GLY A 1 141 ? 13.157 17.096 -2.483 1.00 89.88 141 GLY A CA 1
ATOM 1135 C C . GLY A 1 141 ? 13.630 16.305 -3.707 1.00 89.88 141 GLY A C 1
ATOM 1136 O O . GLY A 1 141 ? 13.317 16.720 -4.820 1.00 89.88 141 GLY A O 1
ATOM 1137 N N . THR A 1 142 ? 14.332 15.180 -3.537 1.00 92.12 142 THR A N 1
ATOM 1138 C CA . THR A 1 142 ? 14.834 14.346 -4.643 1.00 92.12 142 THR A CA 1
ATOM 1139 C C . THR A 1 142 ? 14.363 12.900 -4.506 1.00 92.12 142 THR A C 1
ATOM 1141 O O . THR A 1 142 ? 14.299 12.367 -3.404 1.00 92.12 142 THR A O 1
ATOM 1144 N N . TYR A 1 143 ? 14.032 12.254 -5.627 1.00 94.69 143 TYR A N 1
ATOM 1145 C CA . TYR A 1 143 ? 13.718 10.824 -5.641 1.00 94.69 143 TYR A CA 1
ATOM 1146 C C . TYR A 1 143 ? 14.979 9.964 -5.613 1.00 94.69 143 TYR A C 1
ATOM 1148 O O . TYR A 1 143 ? 15.911 10.179 -6.392 1.00 94.69 143 TYR A O 1
ATOM 1156 N N . HIS A 1 144 ? 14.944 8.933 -4.777 1.00 93.00 144 HIS A N 1
ATOM 1157 C CA . HIS A 1 144 ? 15.958 7.893 -4.684 1.00 93.00 144 HIS A CA 1
ATOM 1158 C C . HIS A 1 144 ? 15.329 6.522 -4.941 1.00 93.00 144 HIS A C 1
ATOM 1160 O O . HIS A 1 144 ? 14.190 6.272 -4.545 1.00 93.00 144 HIS A O 1
ATOM 1166 N N . VAL A 1 145 ? 16.083 5.638 -5.597 1.00 91.00 145 VAL A N 1
ATOM 1167 C CA . VAL A 1 145 ? 15.745 4.213 -5.715 1.00 91.00 145 VAL A CA 1
ATOM 1168 C C . VAL A 1 145 ? 16.287 3.508 -4.478 1.00 91.00 145 VAL A C 1
ATOM 1170 O O . VAL A 1 145 ? 17.495 3.511 -4.245 1.00 91.00 145 VAL A O 1
ATOM 1173 N N . TYR A 1 146 ? 15.397 2.919 -3.686 1.00 85.12 146 TYR A N 1
ATOM 1174 C CA . TYR A 1 146 ? 15.755 2.194 -2.462 1.00 85.12 146 TYR A CA 1
ATOM 1175 C C . TYR A 1 146 ? 15.955 0.703 -2.704 1.00 85.12 146 TYR A C 1
ATOM 1177 O O . TYR A 1 146 ? 16.689 0.048 -1.967 1.00 85.12 146 TYR A O 1
ATOM 1185 N N . GLY A 1 147 ? 15.322 0.163 -3.742 1.00 85.00 147 GLY A N 1
ATOM 1186 C CA . GLY A 1 147 ? 15.437 -1.244 -4.075 1.00 85.00 147 GLY A CA 1
ATOM 1187 C C . GLY A 1 147 ? 14.688 -1.612 -5.343 1.00 85.00 147 GLY A C 1
ATOM 1188 O O . GLY A 1 147 ? 13.849 -0.861 -5.842 1.00 85.00 147 GLY A O 1
ATOM 1189 N N . THR A 1 148 ? 15.019 -2.795 -5.846 1.00 85.12 148 THR A N 1
ATOM 1190 C CA . THR A 1 148 ? 14.234 -3.512 -6.847 1.00 85.12 148 THR A CA 1
ATOM 1191 C C . THR A 1 148 ? 13.820 -4.832 -6.224 1.00 85.12 148 THR A C 1
ATOM 1193 O O . THR A 1 148 ? 14.677 -5.575 -5.745 1.00 85.12 148 THR A O 1
ATOM 1196 N N . PHE A 1 149 ? 12.521 -5.084 -6.219 1.00 84.25 149 PHE A N 1
ATOM 1197 C CA . PHE A 1 149 ? 11.921 -6.326 -5.758 1.00 84.25 149 PHE A CA 1
ATOM 1198 C C . PHE A 1 149 ? 11.646 -7.206 -6.970 1.00 84.25 149 PHE A C 1
ATOM 1200 O O . PHE A 1 149 ? 11.277 -6.695 -8.032 1.00 84.25 149 PHE A O 1
ATOM 1207 N N . PHE A 1 150 ? 11.876 -8.503 -6.821 1.00 80.25 150 PHE A N 1
ATOM 1208 C CA . PHE A 1 150 ? 11.701 -9.485 -7.883 1.00 80.25 150 PHE A CA 1
ATOM 1209 C C . PHE A 1 150 ? 10.630 -10.475 -7.458 1.00 80.25 150 PHE A C 1
ATOM 1211 O O . PHE A 1 150 ? 10.516 -10.781 -6.275 1.00 80.25 150 PHE A O 1
ATOM 1218 N N . ASP A 1 151 ? 9.892 -10.976 -8.446 1.00 71.38 151 ASP A N 1
ATOM 1219 C CA . ASP A 1 151 ? 8.752 -11.868 -8.248 1.00 71.38 151 ASP A CA 1
ATOM 1220 C C . ASP A 1 151 ? 7.562 -11.190 -7.532 1.00 71.38 151 ASP A C 1
ATOM 1222 O O . ASP A 1 151 ? 7.667 -10.119 -6.934 1.00 71.38 151 ASP A O 1
ATOM 1226 N N . GLU A 1 152 ? 6.374 -11.773 -7.684 1.00 61.28 152 GLU A N 1
ATOM 1227 C CA . GLU A 1 152 ? 5.104 -11.172 -7.237 1.00 61.28 152 GLU A CA 1
ATOM 1228 C C . GLU A 1 152 ? 4.872 -11.321 -5.720 1.00 61.28 152 GLU A C 1
ATOM 1230 O O . GLU A 1 152 ? 4.039 -10.620 -5.147 1.00 61.28 152 GLU A O 1
ATOM 1235 N N . ASP A 1 153 ? 5.637 -12.195 -5.059 1.00 55.94 153 ASP A N 1
ATOM 1236 C CA . ASP A 1 153 ? 5.393 -12.629 -3.678 1.00 55.94 153 ASP A CA 1
ATOM 1237 C C . ASP A 1 153 ? 5.892 -11.645 -2.604 1.00 55.94 153 ASP A C 1
ATOM 1239 O O . ASP A 1 153 ? 5.494 -11.758 -1.443 1.00 55.94 153 ASP A O 1
ATOM 1243 N N . GLU A 1 154 ? 6.776 -10.700 -2.946 1.00 53.22 154 GLU A N 1
ATOM 1244 C CA . GLU A 1 154 ? 7.479 -9.878 -1.945 1.00 53.22 154 GLU A CA 1
ATOM 1245 C C . GLU A 1 154 ? 6.775 -8.553 -1.605 1.00 53.22 154 GLU A C 1
ATOM 1247 O O . GLU A 1 154 ? 6.979 -8.016 -0.515 1.00 53.22 154 GLU A O 1
ATOM 1252 N N . VAL A 1 155 ? 5.933 -8.016 -2.496 1.00 52.31 155 VAL A N 1
ATOM 1253 C CA . VAL A 1 155 ? 5.200 -6.755 -2.288 1.00 52.31 155 VAL A CA 1
ATOM 1254 C C . VAL A 1 155 ? 3.912 -6.797 -3.105 1.00 52.31 155 VAL A C 1
ATOM 1256 O O . VAL A 1 155 ? 3.921 -6.409 -4.271 1.00 52.31 155 VAL A O 1
ATOM 1259 N N . TYR A 1 156 ? 2.791 -7.235 -2.527 1.00 55.28 156 TYR A N 1
ATOM 1260 C CA . TYR A 1 156 ? 1.541 -7.246 -3.288 1.00 55.28 156 TYR A CA 1
ATOM 1261 C C . TYR A 1 156 ? 0.501 -6.292 -2.723 1.00 55.28 156 TYR A C 1
ATOM 1263 O O . TYR A 1 156 ? -0.077 -6.508 -1.663 1.00 55.28 156 TYR A O 1
ATOM 1271 N N . ALA A 1 157 ? 0.283 -5.207 -3.454 1.00 50.91 157 ALA A N 1
ATOM 1272 C CA . ALA A 1 157 ? -0.920 -4.401 -3.390 1.00 50.91 157 ALA A CA 1
ATOM 1273 C C . ALA A 1 157 ? -1.386 -4.199 -4.831 1.00 50.91 157 ALA A C 1
ATOM 1275 O O . ALA A 1 157 ? -1.179 -3.130 -5.388 1.00 50.91 157 ALA A O 1
ATOM 1276 N N . ALA A 1 158 ? -1.942 -5.252 -5.439 1.00 54.25 158 ALA A N 1
ATOM 1277 C CA . ALA A 1 158 ? -2.219 -5.350 -6.876 1.00 54.25 158 ALA A CA 1
ATOM 1278 C C . ALA A 1 158 ? -0.974 -5.182 -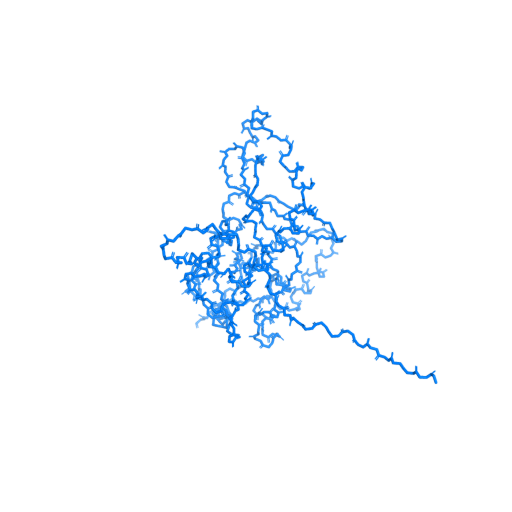7.773 1.00 54.25 158 ALA A C 1
ATOM 1280 O O . ALA A 1 158 ? -0.015 -4.488 -7.444 1.00 54.25 158 ALA A O 1
ATOM 1281 N N . GLU A 1 159 ? -0.977 -5.799 -8.956 1.00 65.06 159 GLU A N 1
ATOM 1282 C CA . GLU A 1 159 ? 0.173 -5.691 -9.865 1.00 65.06 159 GLU A CA 1
ATOM 1283 C C . GLU A 1 159 ? 0.356 -4.260 -10.390 1.00 65.06 159 GLU A C 1
ATOM 1285 O O . GLU A 1 159 ? 1.457 -3.881 -10.799 1.00 65.06 159 GLU A O 1
ATOM 1290 N N . LYS A 1 160 ? -0.744 -3.494 -10.478 1.00 84.38 160 LYS A N 1
ATOM 1291 C CA . LYS A 1 160 ? -0.839 -2.202 -11.177 1.00 84.38 160 LYS A CA 1
ATOM 1292 C C . LYS A 1 160 ? -1.963 -1.339 -10.606 1.00 84.38 160 LYS A C 1
ATOM 1294 O O . LYS A 1 160 ? -3.030 -1.846 -10.265 1.00 84.38 160 LYS A O 1
ATOM 1299 N N . MET A 1 161 ? -1.790 -0.015 -10.618 1.00 88.94 161 MET A N 1
ATOM 1300 C CA . MET A 1 161 ? -2.831 0.914 -10.147 1.00 88.94 161 MET A CA 1
ATOM 1301 C C . MET A 1 161 ? -4.169 0.782 -10.903 1.00 88.94 161 MET A C 1
ATOM 1303 O O . MET A 1 161 ? -5.235 0.954 -10.315 1.00 88.94 161 MET A O 1
ATOM 1307 N N . GLU A 1 162 ? -4.144 0.448 -12.197 1.00 89.56 162 GLU A N 1
ATOM 1308 C CA . GLU A 1 162 ? -5.364 0.230 -12.992 1.00 89.56 162 GLU A CA 1
ATOM 1309 C C . GLU A 1 162 ? -6.236 -0.914 -12.435 1.00 89.56 162 GLU A C 1
ATOM 1311 O O . GLU A 1 162 ? -7.465 -0.826 -12.449 1.00 89.56 162 GLU A O 1
ATOM 1316 N N . GLU A 1 163 ? -5.617 -1.952 -11.868 1.00 89.06 163 GLU A N 1
ATOM 1317 C CA . GLU A 1 163 ? -6.323 -3.073 -11.237 1.00 89.06 163 GLU A CA 1
ATOM 1318 C C . GLU A 1 163 ? -6.914 -2.680 -9.880 1.00 89.06 163 GLU A C 1
ATOM 1320 O O . GLU A 1 163 ? -8.049 -3.060 -9.576 1.00 89.06 163 GLU A O 1
ATOM 1325 N N . ILE A 1 164 ? -6.200 -1.856 -9.101 1.00 89.69 164 ILE A N 1
ATOM 1326 C CA . ILE A 1 164 ? -6.723 -1.258 -7.861 1.00 89.69 164 ILE A CA 1
ATOM 1327 C C . ILE A 1 164 ? -7.966 -0.432 -8.183 1.00 89.69 164 ILE A C 1
ATOM 1329 O O . ILE A 1 164 ? -9.026 -0.656 -7.601 1.00 89.69 164 ILE A O 1
ATOM 1333 N N . ALA A 1 165 ? -7.862 0.471 -9.161 1.00 89.94 165 ALA A N 1
ATOM 1334 C CA . ALA A 1 165 ? -8.967 1.321 -9.581 1.00 89.94 165 ALA A CA 1
ATOM 1335 C C . ALA A 1 165 ? -10.172 0.499 -10.045 1.00 89.94 165 ALA A C 1
ATOM 1337 O O . ALA A 1 165 ? -11.297 0.723 -9.595 1.00 89.94 165 ALA A O 1
ATOM 1338 N N . SER A 1 166 ? -9.941 -0.511 -10.889 1.00 90.38 166 SER A N 1
ATOM 1339 C CA . SER A 1 166 ? -11.002 -1.414 -11.330 1.00 90.38 166 SER A CA 1
ATOM 1340 C C . SER A 1 166 ? -11.647 -2.167 -10.163 1.00 90.38 166 SER A C 1
ATOM 1342 O O . SER A 1 166 ? -12.857 -2.399 -10.192 1.00 90.38 166 SER A O 1
ATOM 1344 N N . THR A 1 167 ? -10.869 -2.577 -9.162 1.00 90.81 167 THR A N 1
ATOM 1345 C CA . THR A 1 167 ? -11.371 -3.324 -8.002 1.00 90.81 167 THR A CA 1
ATOM 1346 C C . THR A 1 167 ? -12.213 -2.436 -7.098 1.00 90.81 167 THR A C 1
ATOM 1348 O O . THR A 1 167 ? -13.335 -2.818 -6.770 1.00 90.81 167 THR A O 1
ATOM 1351 N N . VAL A 1 168 ? -11.737 -1.230 -6.774 1.00 91.88 168 VAL A N 1
ATOM 1352 C CA . VAL A 1 168 ? -12.486 -0.247 -5.976 1.00 91.88 168 VAL A CA 1
ATOM 1353 C C . VAL A 1 168 ? -13.803 0.110 -6.667 1.00 91.88 168 VAL A C 1
ATOM 1355 O O . VAL A 1 168 ? -14.868 -0.022 -6.064 1.00 91.88 168 VAL A O 1
ATOM 1358 N N . ASN A 1 169 ? -13.758 0.444 -7.960 1.00 89.75 169 ASN A N 1
ATOM 1359 C CA . ASN A 1 169 ? -14.955 0.795 -8.729 1.00 89.75 169 ASN A CA 1
ATOM 1360 C C . ASN A 1 169 ? -15.970 -0.364 -8.798 1.00 89.75 169 ASN A C 1
ATOM 1362 O O . ASN A 1 169 ? -17.179 -0.133 -8.821 1.00 89.75 169 ASN A O 1
ATOM 1366 N N . LYS A 1 170 ? -15.502 -1.621 -8.823 1.00 91.75 170 LYS A N 1
ATOM 1367 C CA . LYS A 1 170 ? -16.363 -2.813 -8.896 1.00 91.75 170 LYS A CA 1
ATOM 1368 C C . LYS A 1 170 ? -16.939 -3.230 -7.543 1.00 91.75 170 LYS A C 1
ATOM 1370 O O . LYS A 1 170 ? -18.096 -3.646 -7.498 1.00 91.75 170 LYS A O 1
ATOM 1375 N N . LYS A 1 171 ? -16.123 -3.227 -6.486 1.00 92.44 171 LYS A N 1
ATOM 1376 C CA . LYS A 1 171 ? -16.477 -3.801 -5.178 1.00 92.44 171 LYS A CA 1
ATOM 1377 C C . LYS A 1 171 ? -17.032 -2.770 -4.196 1.00 92.44 171 LYS A C 1
ATOM 1379 O O . LYS A 1 171 ? -17.895 -3.129 -3.405 1.00 92.44 171 LYS A O 1
ATOM 1384 N N . VAL A 1 172 ? -16.566 -1.522 -4.251 1.00 91.62 172 VAL A N 1
ATOM 1385 C CA . VAL A 1 172 ? -16.943 -0.477 -3.283 1.00 91.62 172 VAL A CA 1
ATOM 1386 C C . VAL A 1 172 ? -18.038 0.433 -3.837 1.00 91.62 172 VAL A C 1
ATOM 1388 O O . VAL A 1 172 ? -19.034 0.680 -3.162 1.00 91.62 172 VAL A O 1
ATOM 1391 N N . GLY A 1 173 ? -17.895 0.890 -5.084 1.00 85.06 173 GLY A N 1
ATOM 1392 C CA . GLY A 1 173 ? -18.862 1.774 -5.740 1.00 85.06 173 GLY A CA 1
ATOM 1393 C C . GLY A 1 173 ? -18.285 3.147 -6.082 1.00 85.06 173 GLY A C 1
ATOM 1394 O O . GLY A 1 173 ? -17.086 3.285 -6.306 1.00 85.06 173 GLY A O 1
ATOM 1395 N N . THR A 1 174 ? -19.155 4.155 -6.194 1.00 82.31 174 THR A N 1
ATOM 1396 C CA . THR A 1 174 ? -18.823 5.460 -6.801 1.00 82.31 174 THR A CA 1
ATOM 1397 C C . THR A 1 174 ? -18.720 6.623 -5.814 1.00 82.31 174 THR A C 1
ATOM 1399 O O . THR A 1 174 ? -18.240 7.682 -6.192 1.00 82.31 174 THR A O 1
ATOM 1402 N N . ASP A 1 175 ? -19.173 6.457 -4.573 1.00 89.81 175 ASP A N 1
ATOM 1403 C CA . ASP A 1 175 ? -19.142 7.452 -3.488 1.00 89.81 175 ASP A CA 1
ATOM 1404 C C . ASP A 1 175 ? -17.798 7.453 -2.733 1.00 89.81 175 ASP A C 1
ATOM 1406 O O . ASP A 1 175 ? -17.737 7.627 -1.515 1.00 89.81 175 ASP A O 1
ATOM 1410 N N . VAL A 1 176 ? -16.711 7.224 -3.474 1.00 94.12 176 VAL A N 1
ATOM 1411 C CA . VAL A 1 176 ? -15.341 7.117 -2.967 1.00 94.12 176 VAL A CA 1
ATOM 1412 C C . VAL A 1 176 ? -14.643 8.469 -3.067 1.00 94.12 176 VAL A C 1
ATOM 1414 O O . VAL A 1 176 ? -14.520 9.030 -4.157 1.00 94.12 176 VAL A O 1
ATOM 1417 N N . VAL A 1 177 ? -14.122 8.959 -1.941 1.00 93.56 177 VAL A N 1
ATOM 1418 C CA . VAL A 1 177 ? -13.381 10.230 -1.873 1.00 93.56 177 VAL A CA 1
ATOM 1419 C C . VAL A 1 177 ? -11.869 10.039 -1.873 1.00 93.56 177 VAL A C 1
ATOM 1421 O O . VAL A 1 177 ? -11.137 10.919 -2.321 1.00 93.56 177 VAL A O 1
ATOM 1424 N N . SER A 1 178 ? -11.378 8.902 -1.379 1.00 94.38 178 SER A N 1
ATOM 1425 C CA . SER A 1 178 ? -9.946 8.629 -1.297 1.00 94.38 178 SER A CA 1
ATOM 1426 C C . SER A 1 178 ? -9.664 7.143 -1.449 1.00 94.38 178 SER A C 1
ATOM 1428 O O . SER A 1 178 ? -10.382 6.319 -0.892 1.00 94.38 178 SER A O 1
ATOM 1430 N N . VAL A 1 179 ? -8.595 6.822 -2.176 1.00 95.12 179 VAL A N 1
ATOM 1431 C CA . VAL A 1 179 ? -8.021 5.479 -2.276 1.00 95.12 179 VAL A CA 1
ATOM 1432 C C . VAL A 1 179 ? -6.532 5.605 -1.992 1.00 95.12 179 VAL A C 1
ATOM 1434 O O . VAL A 1 179 ? -5.857 6.436 -2.604 1.00 95.12 179 VAL A O 1
ATOM 1437 N N . LYS A 1 180 ? -6.022 4.806 -1.057 1.00 94.56 180 LYS A N 1
ATOM 1438 C CA . LYS A 1 180 ? -4.612 4.810 -0.656 1.00 94.56 180 LYS A CA 1
ATOM 1439 C C . LYS A 1 180 ? -4.124 3.379 -0.535 1.00 94.56 180 LYS A C 1
ATOM 1441 O O . LYS A 1 180 ? -4.758 2.568 0.132 1.00 94.56 180 LYS A O 1
ATOM 1446 N N . THR A 1 181 ? -2.979 3.079 -1.126 1.00 93.44 181 THR A N 1
ATOM 1447 C CA . THR A 1 181 ? -2.300 1.809 -0.871 1.00 93.44 181 THR A CA 1
ATOM 1448 C C . THR A 1 181 ? -1.420 1.968 0.356 1.00 93.44 181 THR A C 1
ATOM 1450 O O . THR A 1 181 ? -0.564 2.844 0.386 1.00 93.44 181 THR A O 1
ATOM 1453 N N . VAL A 1 182 ? -1.621 1.149 1.376 1.00 93.00 182 VAL A N 1
ATOM 1454 C CA . VAL A 1 182 ? -0.946 1.249 2.671 1.00 93.00 182 VAL A CA 1
ATOM 1455 C C . VAL A 1 182 ? -0.056 0.033 2.852 1.00 93.00 182 VAL A C 1
ATOM 1457 O O . VAL A 1 182 ? -0.527 -1.094 2.717 1.00 93.00 182 VAL A O 1
ATOM 1460 N N . SER A 1 183 ? 1.218 0.253 3.164 1.00 88.38 183 SER A N 1
ATOM 1461 C CA . SER A 1 183 ? 2.114 -0.844 3.523 1.00 88.38 183 SER A CA 1
ATOM 1462 C C . SER A 1 183 ? 2.013 -1.154 5.009 1.00 88.38 183 SER A C 1
ATOM 1464 O O . SER A 1 183 ? 2.076 -0.240 5.832 1.00 88.38 183 SER A O 1
ATOM 1466 N N . VAL A 1 184 ? 1.877 -2.440 5.343 1.00 89.06 184 VAL A N 1
ATOM 1467 C CA . VAL A 1 184 ? 1.765 -2.937 6.718 1.00 89.06 184 VAL A CA 1
ATOM 1468 C C . VAL A 1 184 ? 2.827 -4.026 6.959 1.00 89.06 184 VAL A C 1
ATOM 1470 O O . VAL A 1 184 ? 2.523 -5.224 6.997 1.00 89.06 184 VAL A O 1
ATOM 1473 N N . PRO A 1 185 ? 4.109 -3.635 7.108 1.00 83.88 185 PRO A N 1
ATOM 1474 C CA . PRO A 1 185 ? 5.233 -4.568 7.031 1.00 83.88 185 PRO A CA 1
ATOM 1475 C C . PRO A 1 185 ? 5.224 -5.652 8.109 1.00 83.88 185 PRO A C 1
ATOM 1477 O O . PRO A 1 185 ? 5.592 -6.790 7.829 1.00 83.88 185 PRO A O 1
ATOM 1480 N N . PHE A 1 186 ? 4.792 -5.330 9.333 1.00 85.44 186 PHE A N 1
ATOM 1481 C CA . PHE A 1 186 ? 4.778 -6.292 10.439 1.00 85.44 186 PHE A CA 1
ATOM 1482 C C . PHE A 1 186 ? 3.877 -7.506 10.194 1.00 85.44 186 PHE A C 1
ATOM 1484 O O . PHE A 1 186 ? 4.187 -8.600 10.664 1.00 85.44 186 PHE A O 1
ATOM 1491 N N . TYR A 1 187 ? 2.817 -7.332 9.405 1.00 87.12 187 TYR A N 1
ATOM 1492 C CA . TYR A 1 187 ? 1.895 -8.401 9.018 1.00 87.12 187 TYR A CA 1
ATOM 1493 C C . TYR A 1 187 ? 2.178 -8.956 7.615 1.00 87.12 187 TYR A C 1
ATOM 1495 O O . TYR A 1 187 ? 1.403 -9.769 7.117 1.00 87.12 187 TYR A O 1
ATOM 1503 N N . LEU A 1 188 ? 3.281 -8.532 6.975 1.00 85.44 188 LEU A N 1
ATOM 1504 C CA . LEU A 1 188 ? 3.640 -8.903 5.599 1.00 85.44 188 LEU A CA 1
ATOM 1505 C C . LEU A 1 188 ? 2.459 -8.721 4.633 1.00 85.44 188 LEU A C 1
ATOM 1507 O O . LEU A 1 188 ? 2.149 -9.588 3.815 1.00 85.44 188 LEU A O 1
ATOM 1511 N N . MET A 1 189 ? 1.772 -7.591 4.777 1.00 86.50 189 MET A N 1
ATOM 1512 C CA . MET A 1 189 ? 0.514 -7.300 4.107 1.00 86.50 189 MET A CA 1
ATOM 1513 C C . MET A 1 189 ? 0.512 -5.855 3.616 1.00 86.50 189 MET A C 1
ATOM 1515 O O . MET A 1 189 ? 1.164 -4.978 4.184 1.00 86.50 189 MET A O 1
ATOM 1519 N N . ASN A 1 190 ? -0.255 -5.597 2.568 1.00 89.75 190 ASN A N 1
ATOM 1520 C CA . ASN A 1 190 ? -0.665 -4.258 2.190 1.00 89.75 190 ASN A CA 1
ATOM 1521 C C . ASN A 1 190 ? -2.186 -4.148 2.243 1.00 89.75 190 ASN A C 1
ATOM 1523 O O . ASN A 1 190 ? -2.902 -5.135 2.098 1.00 89.75 190 ASN A O 1
ATOM 1527 N N . LEU A 1 191 ? -2.680 -2.929 2.401 1.00 93.31 191 LEU A N 1
ATOM 1528 C CA . LEU A 1 191 ? -4.104 -2.628 2.367 1.00 93.31 191 LEU A CA 1
ATOM 1529 C C . LEU A 1 191 ? -4.380 -1.659 1.224 1.00 93.31 191 LEU A C 1
ATOM 1531 O O . LEU A 1 191 ? -3.636 -0.701 1.023 1.00 93.31 191 LEU A O 1
ATOM 1535 N N . VAL A 1 192 ? -5.483 -1.849 0.510 1.00 94.88 192 VAL A N 1
ATOM 1536 C CA . VAL A 1 192 ? -6.112 -0.748 -0.222 1.00 94.88 192 VAL A CA 1
ATOM 1537 C C . VAL A 1 192 ? -7.128 -0.126 0.721 1.00 94.88 192 VAL A C 1
ATOM 1539 O O . VAL A 1 192 ? -8.204 -0.674 0.935 1.00 94.88 192 VAL A O 1
ATOM 1542 N N . TYR A 1 193 ? -6.759 1.006 1.307 1.00 96.56 193 TYR A N 1
ATOM 1543 C CA . TYR A 1 193 ? -7.648 1.832 2.108 1.00 96.56 193 TYR A CA 1
ATOM 1544 C C . TYR A 1 193 ? -8.560 2.650 1.196 1.00 96.56 193 TYR A C 1
ATOM 1546 O O . TYR A 1 193 ? -8.096 3.260 0.225 1.00 96.56 193 TYR A O 1
ATOM 1554 N N . VAL A 1 194 ? -9.845 2.700 1.534 1.00 97.12 194 VAL A N 1
ATOM 1555 C CA . VAL A 1 194 ? -10.859 3.469 0.821 1.00 97.12 194 VAL A CA 1
ATOM 1556 C C . VAL A 1 194 ? -11.670 4.286 1.818 1.00 97.12 194 VAL A C 1
ATOM 1558 O O . VAL A 1 194 ? -12.239 3.740 2.756 1.00 97.12 194 VAL A O 1
ATOM 1561 N N . GLN A 1 195 ? -11.766 5.592 1.580 1.00 96.94 195 GLN A N 1
ATOM 1562 C CA . GLN A 1 195 ? -12.655 6.477 2.330 1.00 96.94 195 GLN A CA 1
ATOM 1563 C C . GLN A 1 195 ? -13.854 6.853 1.468 1.00 96.94 195 GLN A C 1
ATOM 1565 O O . GLN A 1 195 ? -13.694 7.233 0.300 1.00 96.94 195 GLN A O 1
ATOM 1570 N N . LYS A 1 196 ? -15.047 6.786 2.053 1.00 95.44 196 LYS A N 1
ATOM 1571 C CA . LYS A 1 196 ? -16.306 7.153 1.399 1.00 95.44 196 LYS A CA 1
ATOM 1572 C C . LYS A 1 196 ? -16.789 8.544 1.813 1.00 95.44 196 LYS A C 1
ATOM 1574 O O . LYS A 1 196 ? -16.379 9.088 2.835 1.00 95.44 196 LYS A O 1
ATOM 1579 N N . GLU A 1 197 ? -17.695 9.127 1.028 1.00 94.12 197 GLU A N 1
ATOM 1580 C CA . GLU A 1 197 ? -18.260 10.468 1.282 1.00 94.12 197 GLU A CA 1
ATOM 1581 C C . GLU A 1 197 ? -18.973 10.598 2.641 1.00 94.12 197 GLU A C 1
ATOM 1583 O O . GLU A 1 197 ? -19.005 11.678 3.230 1.00 94.12 197 GLU A O 1
ATOM 1588 N N . ASN A 1 198 ? -19.554 9.505 3.141 1.00 93.12 198 ASN A N 1
ATOM 1589 C CA . ASN A 1 198 ? -20.232 9.434 4.439 1.00 93.12 198 ASN A CA 1
ATOM 1590 C C . ASN A 1 198 ? -19.260 9.322 5.634 1.00 93.12 198 ASN A C 1
ATOM 1592 O O . ASN A 1 198 ? -19.730 9.313 6.771 1.00 93.12 198 ASN A O 1
ATOM 1596 N N . GLY A 1 199 ? -17.947 9.247 5.388 1.00 94.19 199 GLY A N 1
ATOM 1597 C CA . GLY A 1 199 ? -16.912 9.046 6.404 1.00 94.19 199 GLY A CA 1
ATOM 1598 C C . GLY A 1 199 ? -16.614 7.581 6.729 1.00 94.19 199 GLY A C 1
ATOM 1599 O O . GLY A 1 199 ? -15.752 7.329 7.558 1.00 94.19 199 GLY A O 1
ATOM 1600 N N . GLU A 1 200 ? -17.295 6.629 6.088 1.00 96.00 200 GLU A N 1
ATOM 1601 C CA . GLU A 1 200 ? -17.012 5.199 6.229 1.00 96.00 200 GLU A CA 1
ATOM 1602 C C . GLU A 1 200 ? -15.620 4.872 5.678 1.00 96.00 200 GLU A C 1
ATOM 1604 O O . GLU A 1 200 ? -15.231 5.336 4.597 1.00 96.00 200 GLU A O 1
ATOM 1609 N N . GLU A 1 201 ? -14.882 4.068 6.437 1.00 98.06 201 GLU A N 1
ATOM 1610 C CA . GLU A 1 201 ? -13.526 3.640 6.123 1.00 98.06 201 GLU A CA 1
ATOM 1611 C C . GLU A 1 201 ? -13.518 2.143 5.842 1.00 98.06 201 GLU A C 1
ATOM 1613 O O . GLU A 1 201 ? -13.937 1.335 6.670 1.00 98.06 201 GLU A O 1
ATOM 1618 N N . LEU A 1 202 ? -13.025 1.776 4.665 1.00 98.06 202 LEU A N 1
ATOM 1619 C CA . LEU A 1 202 ? -12.949 0.399 4.206 1.00 98.06 202 LEU A CA 1
ATOM 1620 C C . LEU A 1 202 ? -11.501 0.025 3.912 1.00 98.06 202 LEU A C 1
ATOM 1622 O O . LEU A 1 202 ? -10.693 0.865 3.505 1.00 98.06 202 LEU A O 1
ATOM 1626 N N . VAL A 1 203 ? -11.187 -1.256 4.051 1.00 97.00 203 VAL A N 1
ATOM 1627 C CA . VAL A 1 203 ? -9.892 -1.823 3.676 1.00 97.00 203 VAL A CA 1
ATOM 1628 C C . VAL A 1 203 ? -10.084 -3.064 2.818 1.00 97.00 203 VAL A C 1
ATOM 1630 O O . VAL A 1 203 ? -11.025 -3.834 3.005 1.00 97.00 203 VAL A O 1
ATOM 1633 N N . LEU A 1 204 ? -9.189 -3.239 1.847 1.00 95.50 204 LEU A N 1
ATOM 1634 C CA . LEU A 1 204 ? -9.035 -4.485 1.108 1.00 95.50 204 LEU A CA 1
ATOM 1635 C C . LEU A 1 204 ? -7.627 -5.021 1.376 1.00 95.50 204 LEU A C 1
ATOM 1637 O O . LEU A 1 204 ? -6.665 -4.422 0.876 1.00 95.50 204 LEU A O 1
ATOM 1641 N N . PRO A 1 205 ? -7.476 -6.089 2.171 1.00 93.38 205 PRO A N 1
ATOM 1642 C CA . PRO A 1 205 ? -6.169 -6.604 2.532 1.00 93.38 205 PRO A CA 1
ATOM 1643 C C . PRO A 1 205 ? -5.573 -7.494 1.442 1.00 93.38 205 PRO A C 1
ATOM 1645 O O . PRO A 1 205 ? -6.278 -8.252 0.788 1.00 93.38 205 PRO A O 1
ATOM 1648 N N . TYR A 1 206 ? -4.256 -7.431 1.276 1.00 89.25 206 TYR A N 1
ATOM 1649 C CA . TYR A 1 206 ? -3.478 -8.285 0.383 1.00 89.25 206 TYR A CA 1
ATOM 1650 C C . TYR A 1 206 ? -2.223 -8.743 1.117 1.00 89.25 206 TYR A C 1
ATOM 1652 O O . TYR A 1 206 ? -1.337 -7.937 1.404 1.00 89.25 206 TYR A O 1
ATOM 1660 N N . GLU A 1 207 ? -2.147 -10.026 1.450 1.00 85.06 207 GLU A N 1
ATOM 1661 C CA . GLU A 1 207 ? -0.993 -10.593 2.146 1.00 85.06 207 GLU A CA 1
ATOM 1662 C C . GLU A 1 207 ? 0.010 -11.232 1.180 1.00 85.06 207 GLU A C 1
ATOM 1664 O O . GLU A 1 207 ? -0.350 -11.712 0.104 1.00 85.06 207 GLU A O 1
ATOM 1669 N N . ALA A 1 208 ? 1.286 -11.230 1.565 1.00 78.81 208 ALA A N 1
ATOM 1670 C CA . ALA A 1 208 ? 2.321 -11.967 0.852 1.00 78.81 208 ALA A CA 1
ATOM 1671 C C . ALA A 1 208 ? 2.043 -13.477 0.916 1.00 78.81 208 ALA A C 1
ATOM 1673 O O . ALA A 1 208 ? 1.563 -13.972 1.933 1.00 78.81 208 ALA A O 1
ATOM 1674 N N . GLY A 1 209 ? 2.452 -14.244 -0.101 1.00 75.31 209 GLY A N 1
ATOM 1675 C CA . GLY A 1 209 ? 2.230 -15.702 -0.143 1.00 75.31 209 GLY A CA 1
ATOM 1676 C C . GLY A 1 209 ? 2.915 -16.502 0.979 1.00 75.31 209 GLY A C 1
ATOM 1677 O O . GLY A 1 209 ? 2.655 -17.691 1.148 1.00 75.31 209 GLY A O 1
ATOM 1678 N N . SER A 1 210 ? 3.799 -15.860 1.748 1.00 75.50 210 SER A N 1
ATOM 1679 C CA . SER A 1 210 ? 4.433 -16.424 2.948 1.00 75.50 210 SER A CA 1
ATOM 1680 C C . SER A 1 210 ? 3.696 -16.104 4.255 1.00 75.50 210 SER A C 1
ATOM 1682 O O . SER A 1 210 ? 4.056 -16.651 5.299 1.00 75.50 210 SER A O 1
ATOM 1684 N N . SER A 1 211 ? 2.696 -15.225 4.206 1.00 81.94 211 SER A N 1
ATOM 1685 C CA . SER A 1 211 ? 1.861 -14.832 5.336 1.00 81.94 211 SER A CA 1
ATOM 1686 C C . SER A 1 211 ? 0.630 -15.733 5.441 1.00 81.94 211 SER A C 1
ATOM 1688 O O . SER A 1 211 ? 0.224 -16.372 4.475 1.00 81.94 211 SER A O 1
ATOM 1690 N N . ASN A 1 212 ? 0.061 -15.803 6.638 1.00 86.81 212 ASN A N 1
ATOM 1691 C CA . ASN A 1 212 ? -1.195 -16.496 6.926 1.00 86.81 212 ASN A CA 1
ATOM 1692 C C . ASN A 1 212 ? -2.102 -15.634 7.814 1.00 86.81 212 ASN A C 1
ATOM 1694 O O . ASN A 1 212 ? -2.879 -16.151 8.618 1.00 86.81 212 ASN A O 1
ATOM 1698 N N . VAL A 1 213 ? -1.930 -14.313 7.747 1.00 89.69 213 VAL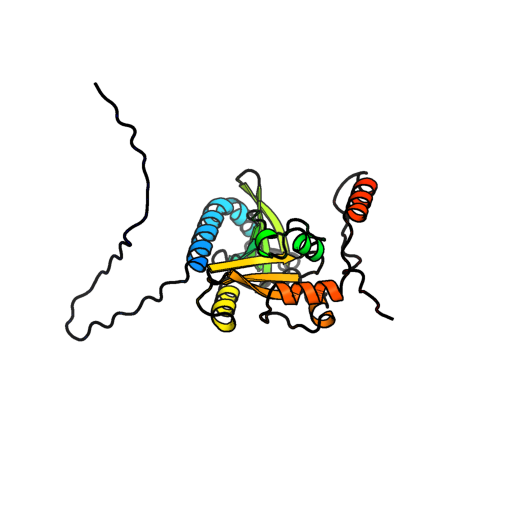 A N 1
ATOM 1699 C CA . VAL A 1 213 ? -2.613 -13.360 8.618 1.00 89.69 213 VAL A CA 1
ATOM 1700 C C . VAL A 1 213 ? -4.111 -13.399 8.381 1.00 89.69 213 VAL A C 1
ATOM 1702 O O . VAL A 1 213 ? -4.863 -13.572 9.340 1.00 89.69 213 VAL A O 1
ATOM 1705 N N . LEU A 1 214 ? -4.523 -13.341 7.115 1.00 91.88 214 LEU A N 1
ATOM 1706 C CA . LEU A 1 214 ? -5.932 -13.349 6.730 1.00 91.88 214 LEU A CA 1
ATOM 1707 C C . LEU A 1 214 ? -6.610 -14.675 7.086 1.00 91.88 214 LEU A C 1
ATOM 1709 O O . LEU A 1 214 ? -7.687 -14.675 7.680 1.00 91.88 214 LEU A O 1
ATOM 1713 N N . GLU A 1 215 ? -5.932 -15.807 6.871 1.00 92.00 215 GLU A N 1
ATOM 1714 C CA . GLU A 1 215 ? -6.439 -17.120 7.295 1.00 92.00 215 GLU A CA 1
ATOM 1715 C C . GLU A 1 215 ? -6.710 -17.171 8.810 1.00 92.00 215 GLU A C 1
ATOM 1717 O O . GLU A 1 215 ? -7.747 -17.680 9.243 1.00 92.00 215 GLU A O 1
ATOM 1722 N N . ASN A 1 216 ? -5.804 -16.625 9.628 1.00 92.31 216 ASN A N 1
ATOM 1723 C CA . ASN A 1 216 ? -5.935 -16.670 11.086 1.00 92.31 216 ASN A CA 1
ATOM 1724 C C . ASN A 1 216 ? -7.105 -15.825 11.609 1.00 92.31 216 ASN A C 1
ATOM 1726 O O . ASN A 1 216 ? -7.730 -16.213 12.599 1.00 92.31 216 ASN A O 1
ATOM 1730 N N . ILE A 1 217 ? -7.409 -14.705 10.949 1.00 93.94 217 ILE A N 1
ATOM 1731 C CA . ILE A 1 217 ? -8.572 -13.865 11.272 1.00 93.94 217 ILE A CA 1
ATOM 1732 C C . ILE A 1 217 ? -9.851 -14.303 10.537 1.00 93.94 217 ILE A C 1
ATOM 1734 O O . ILE A 1 217 ? -10.918 -13.770 10.816 1.00 93.94 217 ILE A O 1
ATOM 1738 N N . GLN A 1 218 ? -9.772 -15.343 9.693 1.00 94.31 218 GLN A N 1
ATOM 1739 C CA . GLN A 1 218 ? -10.870 -15.886 8.877 1.00 94.31 218 GLN A CA 1
ATOM 1740 C C . GLN A 1 218 ? -11.394 -14.904 7.818 1.00 94.31 218 GLN A C 1
ATOM 1742 O O . GLN A 1 218 ? -12.594 -14.851 7.544 1.00 94.31 218 GLN A O 1
ATOM 1747 N N . GLU A 1 219 ? -10.478 -14.165 7.203 1.00 94.19 219 GLU A N 1
ATOM 1748 C CA . GLU A 1 219 ? -10.738 -13.235 6.110 1.00 94.19 219 GLU A CA 1
ATOM 1749 C C . GLU A 1 219 ? -10.017 -13.651 4.820 1.00 94.19 219 GLU A C 1
ATOM 1751 O O . GLU A 1 219 ? -9.161 -14.537 4.814 1.00 94.19 219 GLU A O 1
ATOM 1756 N N . ASP A 1 220 ? -10.377 -13.004 3.713 1.00 92.38 220 ASP A N 1
ATOM 1757 C CA . ASP A 1 220 ? -9.928 -13.326 2.365 1.00 92.38 220 ASP A CA 1
ATOM 1758 C C . ASP A 1 220 ? -9.206 -12.132 1.721 1.00 92.38 220 ASP A C 1
ATOM 1760 O O . ASP A 1 220 ? -9.630 -10.976 1.802 1.00 92.38 220 ASP A O 1
ATOM 1764 N N . SER A 1 221 ? -8.123 -12.431 1.003 1.00 90.81 221 SER A N 1
ATOM 1765 C CA . SER A 1 221 ? -7.354 -11.432 0.255 1.00 90.81 221 SER A CA 1
ATOM 1766 C C . SER A 1 221 ? -8.203 -10.750 -0.826 1.00 90.81 221 SER A C 1
ATOM 1768 O O . SER A 1 221 ? -8.880 -11.398 -1.629 1.00 90.81 221 SER A O 1
ATOM 1770 N N . GLY A 1 222 ? -8.147 -9.421 -0.864 1.00 89.62 222 GLY A N 1
ATOM 1771 C CA . GLY A 1 222 ? -8.827 -8.560 -1.825 1.00 89.62 222 GLY A CA 1
ATOM 1772 C C . GLY A 1 222 ? -10.332 -8.399 -1.605 1.00 89.62 222 GLY A C 1
ATOM 1773 O O . GLY A 1 222 ? -10.989 -7.759 -2.437 1.00 89.62 222 GLY A O 1
ATOM 1774 N N . GLU A 1 223 ? -10.909 -8.966 -0.544 1.00 94.25 223 GLU A N 1
ATOM 1775 C CA . GLU A 1 223 ? -12.288 -8.687 -0.131 1.00 94.25 223 GLU A CA 1
ATOM 1776 C C . GLU A 1 223 ? -12.405 -7.367 0.640 1.00 94.25 223 GLU A C 1
ATOM 1778 O O . GLU A 1 223 ? -11.406 -6.779 1.037 1.00 94.25 223 GLU A O 1
ATOM 1783 N N . VAL A 1 224 ? -13.626 -6.832 0.732 1.00 96.56 224 VAL A N 1
ATOM 1784 C CA . VAL A 1 224 ? -13.889 -5.514 1.330 1.00 96.56 224 VAL A CA 1
ATOM 1785 C C . VAL A 1 224 ? -14.349 -5.693 2.767 1.00 96.56 224 VAL A C 1
ATOM 1787 O O . VAL A 1 224 ? -15.346 -6.377 3.004 1.00 96.56 224 VAL A O 1
ATOM 1790 N N . TYR A 1 225 ? -13.679 -5.003 3.683 1.00 97.94 225 TYR A N 1
ATOM 1791 C CA . TYR A 1 225 ? -13.997 -4.989 5.106 1.00 97.94 225 TYR A CA 1
ATOM 1792 C C . TYR A 1 225 ? -14.146 -3.555 5.603 1.00 97.94 225 TYR A C 1
ATOM 1794 O O . TYR A 1 225 ? -13.475 -2.649 5.102 1.00 97.94 225 TYR A O 1
ATOM 1802 N N . GLU A 1 226 ? -15.010 -3.344 6.596 1.00 97.94 226 GLU A N 1
ATOM 1803 C CA . GLU A 1 226 ? -14.979 -2.113 7.388 1.00 97.94 226 GLU A CA 1
ATOM 1804 C C . GLU A 1 226 ? -13.661 -2.076 8.171 1.00 97.94 226 GLU A C 1
ATOM 1806 O O . GLU A 1 226 ? -13.265 -3.075 8.772 1.00 97.94 226 GLU A O 1
ATOM 1811 N N . ALA A 1 227 ? -12.962 -0.937 8.152 1.00 97.69 227 ALA A N 1
ATOM 1812 C CA . ALA A 1 227 ? -11.650 -0.817 8.787 1.00 97.69 227 ALA A CA 1
ATOM 1813 C C . ALA A 1 227 ? -11.715 -1.114 10.296 1.00 97.69 227 ALA A C 1
ATOM 1815 O O . ALA A 1 227 ? -10.825 -1.767 10.835 1.00 97.69 227 ALA A O 1
ATOM 1816 N N . GLU A 1 228 ? -12.791 -0.685 10.960 1.00 97.56 228 GLU A N 1
ATOM 1817 C CA . GLU A 1 228 ? -13.026 -0.940 12.384 1.00 97.56 228 GLU A CA 1
ATOM 1818 C C . GLU A 1 228 ? -13.120 -2.445 12.684 1.00 97.56 228 GLU A C 1
ATOM 1820 O O . GLU A 1 228 ? -12.468 -2.940 13.606 1.00 97.56 228 GLU A O 1
ATOM 1825 N N . ASP A 1 229 ? -13.904 -3.187 11.900 1.00 97.94 229 ASP A N 1
ATOM 1826 C CA . ASP A 1 229 ? -14.088 -4.627 12.096 1.00 97.94 229 ASP A CA 1
ATOM 1827 C C . ASP A 1 229 ? -12.815 -5.410 11.756 1.00 97.94 229 ASP A C 1
ATOM 1829 O O . ASP A 1 229 ? -12.396 -6.257 12.548 1.00 97.94 229 ASP A O 1
ATOM 1833 N N . PHE A 1 230 ? -12.132 -5.038 10.669 1.00 97.81 230 PHE A N 1
ATOM 1834 C CA . PHE A 1 230 ? -10.831 -5.600 10.300 1.00 97.81 230 PHE A CA 1
ATOM 1835 C C . PHE A 1 230 ? -9.816 -5.474 11.447 1.00 97.81 230 PHE A C 1
ATOM 1837 O O . PHE A 1 230 ? -9.169 -6.444 11.851 1.00 97.81 230 PHE A O 1
ATOM 1844 N N . ILE A 1 231 ? -9.687 -4.275 12.031 1.00 96.56 231 ILE A N 1
ATOM 1845 C CA . ILE A 1 231 ? -8.733 -4.043 13.121 1.00 96.56 231 ILE A CA 1
ATOM 1846 C C . ILE A 1 231 ? -9.141 -4.774 14.401 1.00 96.56 231 ILE A C 1
ATOM 1848 O O . ILE A 1 231 ? -8.266 -5.271 15.111 1.00 96.56 231 ILE A O 1
ATOM 1852 N N . LYS A 1 232 ? -10.439 -4.915 14.695 1.00 96.25 232 LYS A N 1
ATOM 1853 C CA . LYS A 1 232 ? -10.904 -5.735 15.828 1.00 96.25 232 LYS A CA 1
ATOM 1854 C C . LYS A 1 232 ? -10.545 -7.209 15.665 1.00 96.25 232 LYS A C 1
ATOM 1856 O O . LYS A 1 232 ? -10.155 -7.848 16.645 1.00 96.25 232 LYS A O 1
ATOM 1861 N N . ASP A 1 233 ? -10.673 -7.755 14.461 1.00 96.56 233 ASP A N 1
ATOM 1862 C CA . ASP A 1 233 ? -10.327 -9.151 14.198 1.00 96.56 233 ASP A CA 1
ATOM 1863 C C . ASP A 1 233 ? -8.814 -9.393 14.260 1.00 96.56 233 ASP A C 1
ATOM 1865 O O . ASP A 1 233 ? -8.370 -10.390 14.850 1.00 96.56 233 ASP A O 1
ATOM 1869 N N . MET A 1 234 ? -8.024 -8.425 13.790 1.00 94.62 234 MET A N 1
ATOM 1870 C CA . MET A 1 234 ? -6.577 -8.383 14.000 1.00 94.62 234 MET A CA 1
ATOM 1871 C C . MET A 1 234 ? -6.219 -8.329 15.496 1.00 94.62 234 MET A C 1
ATOM 1873 O O . MET A 1 234 ? -5.436 -9.156 15.958 1.00 94.62 234 MET A O 1
ATOM 1877 N N . ASP A 1 235 ? -6.830 -7.431 16.276 1.00 94.81 235 ASP A N 1
ATOM 1878 C CA . ASP A 1 235 ? -6.583 -7.244 17.720 1.00 94.81 235 ASP A CA 1
ATOM 1879 C C . ASP A 1 235 ? -6.931 -8.473 18.564 1.00 94.81 235 ASP A C 1
ATOM 1881 O O . ASP A 1 235 ? -6.263 -8.800 19.543 1.00 94.81 235 ASP A O 1
ATOM 1885 N N . ARG A 1 236 ? -7.976 -9.201 18.171 1.00 93.69 236 ARG A N 1
ATOM 1886 C CA . ARG A 1 236 ? -8.358 -10.452 18.830 1.00 93.69 236 ARG A CA 1
ATOM 1887 C C . ARG A 1 236 ? -7.320 -11.561 18.631 1.00 93.69 236 ARG A C 1
ATOM 1889 O O . ARG A 1 236 ? -7.252 -12.480 19.450 1.00 93.69 236 ARG A O 1
ATOM 1896 N N . THR A 1 237 ? -6.556 -11.496 17.544 1.00 92.50 237 THR A N 1
ATOM 1897 C CA . THR A 1 237 ? -5.694 -12.587 17.074 1.00 92.50 237 THR A CA 1
ATOM 1898 C C . THR A 1 237 ? -4.216 -12.317 17.348 1.00 92.50 237 THR A C 1
ATOM 1900 O O . THR A 1 237 ? -3.474 -13.247 17.682 1.00 92.50 237 THR A O 1
ATOM 1903 N N . TYR A 1 238 ? -3.791 -11.057 17.254 1.00 88.19 238 TYR A N 1
ATOM 1904 C CA . TYR A 1 238 ? -2.395 -10.637 17.300 1.00 88.19 238 TYR A CA 1
ATOM 1905 C C . TYR A 1 238 ? -2.110 -9.678 18.451 1.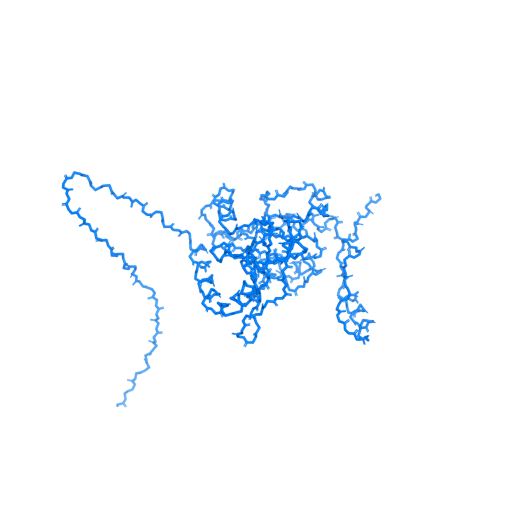00 88.19 238 TYR A C 1
ATOM 1907 O O . TYR A 1 238 ? -2.793 -8.678 18.634 1.00 88.19 238 TYR A O 1
ATOM 1915 N N . GLU A 1 239 ? -1.025 -9.950 19.175 1.00 86.31 239 GLU A N 1
ATOM 1916 C CA . GLU A 1 239 ? -0.442 -9.013 20.132 1.00 86.31 239 GLU A CA 1
ATOM 1917 C C . GLU A 1 239 ? 0.768 -8.299 19.503 1.00 86.31 239 GLU A C 1
ATOM 1919 O O . GLU A 1 239 ? 1.756 -8.934 19.103 1.00 86.31 239 GLU A O 1
ATOM 1924 N N . GLU A 1 240 ? 0.681 -6.970 19.413 1.00 85.44 240 GLU A N 1
ATOM 1925 C CA . GLU A 1 240 ? 1.770 -6.092 18.973 1.00 85.44 240 GLU A CA 1
ATOM 1926 C C . GLU A 1 240 ? 2.752 -5.785 20.107 1.00 85.44 240 GLU A C 1
ATOM 1928 O O . GLU A 1 240 ? 2.478 -5.999 21.288 1.00 85.44 240 GLU A O 1
ATOM 1933 N N . TYR A 1 241 ? 3.925 -5.263 19.745 1.00 79.25 241 TYR A N 1
ATOM 1934 C CA . TYR A 1 241 ? 4.904 -4.831 20.736 1.00 79.25 241 TYR A CA 1
ATOM 1935 C C . TYR A 1 241 ? 4.412 -3.606 21.504 1.00 79.25 241 TYR A C 1
ATOM 1937 O O . TYR A 1 241 ? 3.951 -2.632 20.908 1.00 79.25 241 TYR A O 1
ATOM 1945 N N . THR A 1 242 ? 4.607 -3.601 22.823 1.00 80.69 242 THR A N 1
ATOM 1946 C CA . THR A 1 242 ? 4.327 -2.394 23.613 1.00 80.69 242 THR A CA 1
ATOM 1947 C C . THR A 1 242 ? 5.376 -1.312 23.355 1.00 80.69 242 THR A C 1
ATOM 1949 O O . THR A 1 242 ? 6.508 -1.595 22.947 1.00 80.69 242 THR A O 1
ATOM 1952 N N . LYS A 1 243 ? 5.045 -0.051 23.663 1.00 78.81 243 LYS A N 1
ATOM 1953 C CA . LYS A 1 243 ? 6.000 1.067 23.571 1.00 78.81 243 LYS A CA 1
ATOM 1954 C C . LYS A 1 243 ? 7.282 0.793 24.362 1.00 78.81 243 LYS A C 1
ATOM 1956 O O . LYS A 1 243 ? 8.374 1.013 23.844 1.00 78.81 243 LYS A O 1
ATOM 1961 N N . GLU A 1 244 ? 7.168 0.234 25.565 1.00 81.44 244 GLU A N 1
ATOM 1962 C CA . GLU A 1 244 ? 8.315 -0.123 26.406 1.00 81.44 244 GLU A CA 1
ATOM 1963 C C . GLU A 1 244 ? 9.174 -1.229 25.778 1.00 81.44 244 GLU A C 1
ATOM 1965 O O . GLU A 1 244 ? 10.403 -1.180 25.860 1.00 81.44 244 GLU A O 1
ATOM 1970 N N . GLU A 1 245 ? 8.556 -2.229 25.138 1.00 79.38 245 GLU A N 1
ATOM 1971 C CA . GLU A 1 245 ? 9.286 -3.282 24.426 1.00 79.38 245 GLU A CA 1
ATOM 1972 C C . GLU A 1 245 ? 10.052 -2.711 23.227 1.00 79.38 245 GLU A C 1
ATOM 1974 O O . GLU A 1 245 ? 11.227 -3.038 23.031 1.00 79.38 245 GLU A O 1
ATOM 1979 N N . ILE A 1 246 ? 9.425 -1.814 22.461 1.00 79.50 246 ILE A N 1
ATOM 1980 C CA . ILE A 1 246 ? 10.046 -1.136 21.317 1.00 79.50 246 ILE A CA 1
ATOM 1981 C C . ILE A 1 246 ? 11.221 -0.270 21.777 1.00 79.50 246 ILE A C 1
ATOM 1983 O O . ILE A 1 246 ? 12.306 -0.344 21.190 1.00 79.50 246 ILE A O 1
ATOM 1987 N N . GLU A 1 247 ? 11.047 0.518 22.838 1.00 79.62 247 GLU A N 1
ATOM 1988 C CA . GLU A 1 247 ? 12.112 1.331 23.430 1.00 79.62 247 GLU A CA 1
ATOM 1989 C C . GLU A 1 247 ? 13.273 0.459 23.921 1.00 79.62 247 GLU A C 1
ATOM 1991 O O . GLU A 1 247 ? 14.423 0.696 23.544 1.00 79.62 247 GLU A O 1
ATOM 1996 N N . ALA A 1 248 ? 12.992 -0.623 24.649 1.00 78.19 248 ALA A N 1
ATOM 1997 C CA . ALA A 1 248 ? 14.018 -1.551 25.117 1.00 78.19 248 ALA A CA 1
ATOM 1998 C C . ALA A 1 248 ? 14.771 -2.240 23.961 1.00 78.19 248 ALA A C 1
ATOM 2000 O O . ALA A 1 248 ? 15.978 -2.491 24.065 1.00 78.19 248 ALA A O 1
ATOM 2001 N N . ILE A 1 249 ? 14.090 -2.558 22.852 1.00 72.44 249 ILE A N 1
ATOM 2002 C CA . ILE A 1 249 ? 14.716 -3.099 21.634 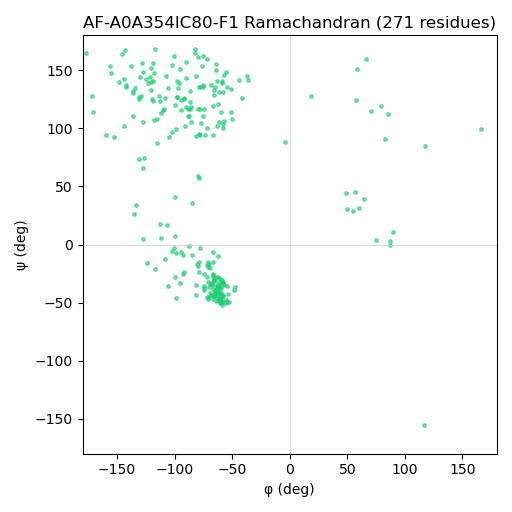1.00 72.44 249 ILE A CA 1
ATOM 2003 C C . ILE A 1 249 ? 15.630 -2.049 20.993 1.00 72.44 249 ILE A C 1
ATOM 2005 O O . ILE A 1 249 ? 16.758 -2.384 20.617 1.00 72.44 249 ILE A O 1
ATOM 2009 N N . ARG A 1 250 ? 15.181 -0.791 20.889 1.00 70.94 250 ARG A N 1
ATOM 2010 C CA . ARG A 1 250 ? 15.977 0.324 20.348 1.00 70.94 250 ARG A CA 1
ATOM 2011 C C . ARG A 1 250 ? 17.231 0.554 21.191 1.00 70.94 250 ARG A C 1
ATOM 2013 O O . ARG A 1 250 ? 18.332 0.568 20.646 1.00 70.94 250 ARG A O 1
ATOM 2020 N N . GLU A 1 251 ? 17.096 0.629 22.512 1.00 69.31 251 GLU A N 1
ATOM 2021 C CA . GLU A 1 251 ? 18.217 0.839 23.436 1.00 69.31 251 GLU A CA 1
ATOM 2022 C C . GLU A 1 251 ? 19.243 -0.303 23.402 1.00 69.31 251 GLU A C 1
ATOM 2024 O O . GLU A 1 251 ? 20.449 -0.056 23.444 1.00 69.31 251 GLU A O 1
ATOM 2029 N N . LYS A 1 252 ? 18.796 -1.558 23.258 1.00 62.16 252 LYS A N 1
ATOM 2030 C CA . LYS A 1 252 ? 19.693 -2.721 23.134 1.00 62.16 252 LYS A CA 1
ATOM 2031 C C . LYS A 1 252 ? 20.374 -2.828 21.764 1.00 62.16 252 LYS A C 1
ATOM 2033 O O . LYS A 1 252 ? 21.437 -3.441 21.680 1.00 62.16 252 LYS A O 1
ATOM 2038 N N . LYS A 1 253 ? 19.786 -2.264 20.700 1.00 51.81 253 LYS A N 1
ATOM 2039 C CA . LYS A 1 253 ? 20.305 -2.323 19.318 1.00 51.81 253 LYS A CA 1
ATOM 2040 C C . LYS A 1 253 ? 21.175 -1.122 18.913 1.00 51.81 253 LYS A C 1
ATOM 2042 O O . LYS A 1 253 ? 21.814 -1.191 17.866 1.00 51.81 253 LYS A O 1
ATOM 2047 N N . TYR A 1 254 ? 21.319 -0.071 19.730 1.00 43.94 254 TYR A N 1
ATOM 2048 C CA . TYR A 1 254 ? 22.277 1.021 19.464 1.00 43.94 254 TYR A CA 1
ATOM 2049 C C . TYR A 1 254 ? 23.732 0.654 19.836 1.00 43.94 254 TYR A C 1
ATOM 2051 O O . TYR A 1 254 ? 24.420 1.348 20.580 1.00 43.94 254 TYR A O 1
ATOM 2059 N N . VAL A 1 255 ? 24.231 -0.431 19.235 1.00 35.56 255 VAL A N 1
ATOM 2060 C CA . VAL A 1 255 ? 25.661 -0.662 18.975 1.00 35.56 255 VAL A CA 1
ATOM 2061 C C . VAL A 1 255 ? 25.815 -0.987 17.481 1.00 35.56 255 VAL A C 1
ATOM 2063 O O . VAL A 1 255 ? 26.179 -2.090 17.103 1.00 35.56 255 VAL A O 1
ATOM 2066 N N . GLY A 1 256 ? 25.512 0.001 16.632 1.00 29.44 256 GLY A N 1
ATOM 2067 C CA . GLY A 1 256 ? 25.914 0.049 15.220 1.00 29.44 256 GLY A CA 1
ATOM 2068 C C . GLY A 1 256 ? 25.024 -0.680 14.201 1.00 29.44 256 GLY A C 1
ATOM 2069 O O . GLY A 1 256 ? 25.059 -1.897 14.109 1.00 29.44 256 GLY A O 1
ATOM 2070 N N . GLY A 1 257 ? 24.366 0.108 13.337 1.00 29.88 257 GLY A N 1
ATOM 2071 C CA . GLY A 1 257 ? 23.996 -0.266 11.962 1.00 29.88 257 GLY A CA 1
ATOM 2072 C C . GLY A 1 257 ? 22.760 -1.155 11.788 1.00 29.88 257 GLY A C 1
ATOM 2073 O O . GLY A 1 257 ? 22.769 -2.307 12.195 1.00 29.88 257 GLY A O 1
ATOM 2074 N N . SER A 1 258 ? 21.758 -0.623 11.069 1.00 32.56 258 SER A N 1
ATOM 2075 C CA . SER A 1 258 ? 20.529 -1.277 10.565 1.00 32.56 258 SER A CA 1
ATOM 2076 C C . SER A 1 258 ? 19.632 -1.932 11.621 1.00 32.56 258 SER A C 1
ATOM 2078 O O . SER A 1 258 ? 20.070 -2.810 12.352 1.00 32.56 258 SER A O 1
ATOM 2080 N N . LEU A 1 259 ? 18.348 -1.545 11.665 1.00 34.59 259 LEU A N 1
ATOM 2081 C CA . LEU A 1 259 ? 17.294 -2.314 12.337 1.00 34.59 259 LEU A CA 1
ATOM 2082 C C . LEU A 1 259 ? 17.393 -3.773 11.844 1.00 34.59 259 LEU A C 1
ATOM 2084 O O . LEU A 1 259 ? 17.098 -4.039 10.6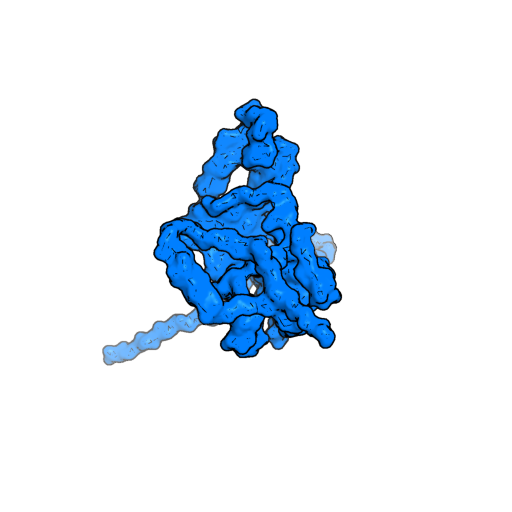82 1.00 34.59 259 LEU A O 1
ATOM 2088 N N . PRO A 1 260 ? 17.849 -4.724 12.677 1.00 34.00 260 PRO A N 1
ATOM 2089 C CA . PRO A 1 260 ? 17.870 -6.132 12.327 1.00 34.00 260 PRO A CA 1
ATOM 2090 C C . PRO A 1 260 ? 16.431 -6.548 12.109 1.00 34.00 260 PRO A C 1
ATOM 2092 O O . PRO A 1 260 ? 15.652 -6.393 13.059 1.00 34.00 260 PRO A O 1
ATOM 2095 N N . GLN A 1 261 ? 16.147 -7.032 10.894 1.00 38.88 261 GLN A N 1
ATOM 2096 C CA . GLN A 1 261 ? 15.038 -7.908 10.513 1.00 38.88 261 GLN A CA 1
ATOM 2097 C C . GLN A 1 261 ? 14.223 -8.331 11.739 1.00 38.88 261 GLN A C 1
ATOM 2099 O O . GLN A 1 261 ? 14.502 -9.350 12.374 1.00 38.88 261 GLN A O 1
ATOM 2104 N N . ILE A 1 262 ? 13.222 -7.526 12.105 1.00 41.91 262 ILE A N 1
ATOM 2105 C CA . ILE A 1 262 ? 12.143 -7.963 12.996 1.00 41.91 262 ILE A CA 1
ATOM 2106 C C . ILE A 1 262 ? 11.193 -8.761 12.096 1.00 41.91 262 ILE A C 1
ATOM 2108 O O . ILE A 1 262 ? 10.058 -8.391 11.863 1.00 41.91 262 ILE A O 1
ATOM 2112 N N . THR A 1 263 ? 11.734 -9.811 11.481 1.00 37.25 263 THR A N 1
ATOM 2113 C CA . THR A 1 263 ? 11.050 -10.696 10.529 1.00 37.25 263 THR A CA 1
ATOM 2114 C C . THR A 1 263 ? 10.869 -12.084 11.151 1.00 37.25 263 THR A C 1
ATOM 2116 O O . THR A 1 263 ? 10.451 -13.018 10.486 1.00 37.25 263 THR A O 1
ATOM 2119 N N . ALA A 1 264 ? 11.219 -12.259 12.431 1.00 34.88 264 ALA A N 1
ATOM 2120 C CA . ALA A 1 264 ? 11.265 -13.578 13.062 1.00 34.88 264 ALA A CA 1
ATOM 2121 C C . ALA A 1 264 ? 10.032 -13.935 13.904 1.00 34.88 264 ALA A C 1
ATOM 2123 O O . ALA A 1 264 ? 9.921 -15.084 14.316 1.00 34.88 264 ALA A O 1
ATOM 2124 N N . CYS A 1 265 ? 9.103 -13.006 14.131 1.00 36.56 265 CYS A N 1
ATOM 2125 C CA . CYS A 1 265 ? 7.804 -13.326 14.707 1.00 36.56 265 CYS A CA 1
ATOM 2126 C C . CYS A 1 265 ? 6.763 -12.423 14.046 1.00 36.56 265 CYS A C 1
ATOM 2128 O O . CYS A 1 265 ? 6.643 -11.262 14.430 1.00 36.56 265 CYS A O 1
ATOM 2130 N N . ALA A 1 266 ? 5.995 -12.961 13.095 1.00 42.59 266 ALA A N 1
ATOM 2131 C CA . ALA A 1 266 ? 4.602 -12.541 12.963 1.00 42.59 266 ALA A CA 1
ATOM 2132 C C . ALA A 1 266 ? 3.996 -12.477 14.380 1.00 42.59 266 ALA A C 1
ATOM 2134 O O . ALA A 1 266 ? 4.396 -13.287 15.229 1.00 42.59 266 ALA A O 1
ATOM 2135 N N . GLY A 1 267 ? 3.142 -11.483 14.649 1.00 44.16 267 GLY A N 1
ATOM 2136 C CA . GLY A 1 267 ? 2.633 -11.143 15.983 1.00 44.16 267 GLY A CA 1
ATOM 2137 C C . GLY A 1 267 ? 2.392 -12.359 16.877 1.00 44.16 267 GLY A C 1
ATOM 2138 O O . GLY A 1 267 ? 1.963 -13.415 16.407 1.00 44.16 267 GLY A O 1
ATOM 2139 N N . ARG A 1 268 ? 2.710 -12.236 18.173 1.00 55.31 268 ARG A N 1
ATOM 2140 C CA . ARG A 1 268 ? 2.462 -13.322 19.130 1.00 55.31 268 ARG A CA 1
ATOM 2141 C C . ARG A 1 268 ? 0.970 -13.644 19.059 1.00 55.31 268 ARG A C 1
ATOM 2143 O O . ARG A 1 268 ? 0.157 -12.842 19.504 1.00 55.31 268 ARG A O 1
ATOM 2150 N N . GLN A 1 269 ? 0.622 -14.778 18.446 1.00 51.09 269 GLN A N 1
ATOM 2151 C CA . GLN A 1 269 ? -0.763 -15.226 18.401 1.00 51.09 269 GLN A CA 1
ATOM 2152 C C . GLN A 1 269 ? -1.257 -15.378 19.834 1.00 51.09 269 GLN A C 1
ATOM 2154 O O . GLN A 1 269 ? -0.587 -16.001 20.670 1.00 51.09 269 GLN A O 1
ATOM 2159 N N . VAL A 1 270 ? -2.424 -14.809 20.110 1.00 50.62 270 VAL A N 1
ATOM 2160 C CA . VAL A 1 270 ? -3.070 -14.953 21.408 1.00 50.62 270 VAL A CA 1
ATOM 2161 C C . VAL A 1 270 ? -3.584 -16.390 21.511 1.00 50.62 270 VAL A C 1
ATOM 2163 O O . VAL A 1 270 ? -4.620 -16.747 20.953 1.00 50.62 270 VAL A O 1
ATOM 2166 N N . TRP A 1 271 ? -2.847 -17.254 22.210 1.00 37.91 271 TRP A N 1
ATOM 2167 C CA . TRP A 1 271 ? -3.332 -18.590 22.553 1.00 37.91 271 TRP A CA 1
ATOM 2168 C C . TRP A 1 271 ? -4.390 -18.450 23.650 1.00 37.91 271 TRP A C 1
ATOM 2170 O O . TRP A 1 271 ? -4.059 -18.381 24.832 1.00 37.91 271 TRP A O 1
ATOM 2180 N N . ASN A 1 272 ? -5.662 -18.382 23.263 1.00 35.97 272 ASN A N 1
ATOM 2181 C CA . ASN A 1 272 ? -6.757 -18.550 24.213 1.00 35.97 272 ASN A CA 1
ATOM 2182 C C . ASN A 1 272 ? -6.874 -20.046 24.555 1.00 35.97 272 ASN A C 1
ATOM 2184 O O . ASN A 1 272 ? -7.218 -20.851 23.687 1.00 35.97 272 ASN A O 1
ATOM 2188 N N . GLU A 1 273 ? -6.530 -20.408 25.796 1.00 34.03 273 GLU A N 1
ATOM 2189 C CA . GLU A 1 273 ? -6.806 -21.731 26.392 1.00 34.03 273 GLU A CA 1
ATOM 2190 C C . GLU A 1 273 ? -8.310 -21.998 26.560 1.00 34.03 273 GLU A C 1
ATOM 2192 O O . GLU A 1 273 ? -9.060 -21.054 26.911 1.00 34.03 273 GLU A O 1
#

Radius of gyration: 23.0 Å; Cα contacts (8 Å, |Δi|>4): 398; chains: 1; bounding box: 55×81×66 Å

pLDDT: mean 77.0, std 22.66, range [26.38, 98.06]

Secondary structure (DSSP, 8-state):
------------------------SS--------PPPHHHHHHHHHHHHHHHHHHHHHHHHHTT--GGGS-GGGTTT-EEEE-GGG-EEEEEESSTT-HHHHHHHTTT-GGGGEEEEEEEEEEEEETTS-EEEEEEEEETTEEEEEEEEESTTSS-S-SSHHHHHHHHHHHT-S-EEEEEEEEEGGGTEEEEEEEETTS-EEEEEEE-TT--HHHHHT--TT--EEHHHHHHHHHHHEEPPPHHHHHHHHHHH-SSSS-----S-S-EE----

Mean predicted aligned error: 12.06 Å

Sequence (273 aa):
MDIVVRKFTLCFLGVIVLAFGIWRGDGLVFASAESKPDWEVSYEEMRMEMEQESKTVLGQEIKLKEKEKVSEEEQGTALVSYDIKNAIPVWSLESDITMISDYKEQDEDFSNLLKWENKWYIPAVTASGSHASIFLQKEEGTYHVYGTFFDEDEVYAAEKMEEIASTVNKKVGTDVVSVKTVSVPFYLMNLVYVQKENGEELVLPYEAGSSNVLENIQEDSGEVYEAEDFIKDMDRTYEEYTKEEIEAIREKKYVGGSLPQITACAGRQVWNE

Solvent-accessible surface area (backbone atoms only — not comparable to full-atom values): 16217 Å² total; per-residue (Å²): 139,77,88,81,90,78,84,84,82,86,76,88,84,80,89,84,79,87,78,86,77,84,90,68,98,72,76,91,74,74,78,75,73,78,75,75,55,68,38,60,52,52,48,51,53,55,46,52,52,50,52,68,69,32,46,67,57,56,47,54,60,35,69,76,38,59,66,92,75,45,53,81,90,44,19,79,74,38,36,60,49,70,40,70,92,31,39,35,61,38,28,36,49,86,46,64,60,33,63,65,62,50,30,65,72,47,80,68,36,70,72,78,41,60,38,82,58,62,28,33,41,28,32,27,30,20,54,68,67,45,56,28,32,40,33,37,34,49,56,102,90,42,61,43,81,82,47,72,48,65,54,74,55,78,73,37,72,61,88,30,38,65,58,48,53,52,46,44,54,71,74,77,44,84,64,50,58,40,73,46,35,32,54,38,64,50,62,42,28,21,30,43,37,34,34,32,76,88,69,51,48,33,30,24,42,27,60,21,82,89,46,60,60,46,63,74,59,73,50,62,75,69,42,85,38,50,41,68,59,52,47,52,42,46,55,71,43,38,47,66,68,49,72,67,56,52,50,54,51,52,68,72,54,74,77,71,81,74,90,72,76,84,74,84,60,64,51,55,63,61,80,81,128

Foldseek 3Di:
DDDDDDDDDDDDDDDDDDDPDDDDDDDPPPPPPPDDAPQVVVVVVLLVVCCVQCVVVVCVLQPPDDLVRDDPVCQQPRWNDWDSVFKAFEWEFPDLFQQLVVCVVQVVQNVVRTHRQQWIWIWTAGSVRFTKTWIWGDDPRHIDTPDIGTHCQQDDPDNGNVVVVVLCCPQPHRQWDHWHWYDNVLQQKIWTWTAGPVRFIKIAIAHGPVGCQQVQLVHDHRHIDGSSVVSVSSVLFFDTDDPVRVVVLVVVPPPDDDDPPPPPDSGDTPPDD

Nearest PDB structures (foldseek):
  4hz9-assembly1_B  TM=7.404E-01  e=4.670E+00  Ralstonia pickettii 12D
  6w4q-assembly2_D  TM=3.434E-01  e=5.467E-01  Kuttervirus CBA120
  3v4p-assembly2_C  TM=3.819E-01  e=2.198E+00  Homo sapiens
  4crz-assembly1_B  TM=2.619E-01  e=2.772E+00  Escherichia coli K-12
  4qt8-assembly2_B  TM=3.231E-01  e=4.159E+00  Homo sapiens